Protein AF-A0A2G6NUZ2-F1 (afdb_monomer)

Mean predicted aligned error: 10.36 Å

Sequence (279 aa):
MPAIKMALVILAVAGLPPVLSAQSWESDAYDYNRAHRERRQERSDTVADGPEIKEPLFAMVLSLAEDDSLGRWTGQDFRDFAVATGRQTNLPLDALVSLERRRPRPTERKAWPGMKMDAVWEIILTQDMEPSMPYSILGYHPGTMRVTGHLRLAEANLGRVSFEVDEERHEVRDIRVFRVEEGNVALDVDGWLDALLGKKLDDAAVLAFVAGRGPRERVALAISVGRKGRPIYGEFNLREDKVQPHGRPVARGLSRSCRGLLLPGLEDATSHAWGKWMH

Foldseek 3Di:
DPPDDDDDDDDDDDDDDDDDDPPPPCVVQVVLVVVVVVVCVVCVVPDQLDLQFQAQVVSVVVVCVVVVPFFKDALVNSVVSCVVSVHDHPDPRVQWGMKGKDADDPVRQVVQPPFGFGIKIKTAGNAWDWDQDQADEPNHRFGTKTWGRIWMWTKGFPAKDWDDFPNDIWIWGRKIKTFTPDTWIWTDGDVVVCVVVPVPDAIWIFGIWIWTATPPGIWIKTWTAGLVRHIFMWIQSSNVRHIYRCDDRVNVGVSVVCCVSRPVPCVVVSCVRVVVVVD

pLDDT: mean 77.02, std 21.52, range [21.72, 98.06]

Radius of gyration: 19.63 Å; Cα contacts (8 Å, |Δi|>4): 476; chains: 1; bounding box: 60×52×49 Å

Secondary structure (DSSP, 8-state):
--SSS-----------------TTTHHHHHHHHHHHHHHHHHHTTTSS--TT--SHHHHHHHHHHHTT--EEE-HHHHHHHHHHTT----S-GGGEEEEEEEPPPHHHHTTSTTS---EEEEEEESS-B-PBPSSEETTB--EEEEE-SEEEEEEEEEEEEEEEETTEEEEEEEEEEEEEEES-EEEEE-HHHHHHHTS----EEEEEEEEEE-SSSEEEEEEEEETTS-EEEEEEETTTTEEESS--HHHHHHHHHHHHHH-TTHHHHHHHHHHHH--

Solvent-accessible surface area (backbone atoms only — not comparable to full-atom values): 15869 Å² total; per-residue (Å²): 137,88,90,84,7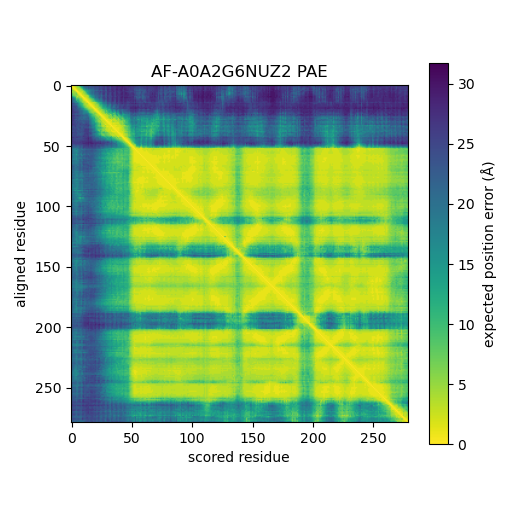8,84,86,84,84,91,90,82,92,83,90,80,81,94,78,78,88,67,78,84,62,55,58,62,54,51,52,52,51,51,61,47,53,57,53,47,65,71,40,58,83,78,67,82,80,63,89,55,45,50,45,39,63,62,42,50,55,50,42,34,63,73,70,65,56,68,51,76,43,36,29,62,56,53,48,52,51,18,58,75,68,74,41,70,67,90,66,71,41,91,40,36,61,33,42,33,35,44,73,57,52,80,73,60,47,68,76,39,82,95,49,69,60,63,28,33,37,43,38,36,36,78,49,69,41,70,47,64,39,89,36,38,46,94,86,40,68,57,33,34,30,39,35,44,23,52,34,30,30,42,27,28,71,66,42,63,53,73,50,72,44,95,92,40,82,47,56,36,33,71,26,38,36,38,33,58,76,40,61,52,40,31,42,45,54,41,66,70,55,27,66,74,66,59,78,66,62,61,42,28,45,50,46,28,40,37,39,29,38,39,91,88,46,74,43,34,31,42,38,25,32,27,87,84,69,46,82,44,52,34,21,42,42,42,51,79,52,29,43,34,73,72,44,53,65,66,49,48,42,50,49,61,66,50,42,75,74,61,53,77,76,37,74,60,49,53,52,51,54,56,58,66,71,79,110

Structure (mmCIF, N/CA/C/O backbone):
data_AF-A0A2G6NUZ2-F1
#
_entry.id   AF-A0A2G6NUZ2-F1
#
loop_
_atom_site.group_PDB
_atom_site.id
_atom_site.type_symbol
_atom_site.label_atom_id
_atom_site.label_alt_id
_atom_site.label_comp_id
_atom_site.label_asym_id
_atom_site.label_entity_id
_atom_site.label_seq_id
_atom_site.pdbx_PDB_ins_code
_atom_site.Cartn_x
_atom_site.Cartn_y
_atom_site.Cartn_z
_atom_site.occupancy
_atom_site.B_iso_or_equiv
_atom_site.auth_seq_id
_atom_site.auth_comp_id
_atom_site.auth_asym_id
_atom_site.auth_atom_id
_atom_site.pdbx_PDB_model_num
ATOM 1 N N . MET A 1 1 ? 2.874 16.908 29.193 1.00 45.09 1 MET A N 1
ATOM 2 C CA . MET A 1 1 ? 1.628 16.115 29.062 1.00 45.09 1 MET A CA 1
ATOM 3 C C . MET A 1 1 ? 0.552 16.836 29.860 1.00 45.09 1 MET A C 1
ATOM 5 O O . MET A 1 1 ? 0.861 17.132 31.007 1.00 45.09 1 MET A O 1
ATOM 9 N N . PRO A 1 2 ? -0.622 17.181 29.298 1.00 39.56 2 PRO A N 1
ATOM 10 C CA . PRO A 1 2 ? -1.315 16.500 28.202 1.00 39.56 2 PRO A CA 1
ATOM 11 C C . PRO A 1 2 ? -1.628 17.402 26.985 1.00 39.56 2 PRO A C 1
ATOM 13 O O . PRO A 1 2 ? -2.186 18.480 27.122 1.00 39.56 2 PRO A O 1
ATOM 16 N N . ALA A 1 3 ? -1.309 16.904 25.788 1.00 27.58 3 ALA A N 1
ATOM 17 C CA . ALA A 1 3 ? -1.849 17.362 24.498 1.00 27.58 3 ALA A CA 1
ATOM 18 C C . ALA A 1 3 ? -2.192 16.149 23.596 1.00 27.58 3 ALA A C 1
ATOM 20 O O . ALA A 1 3 ? -2.171 16.233 22.378 1.00 27.58 3 ALA A O 1
ATOM 21 N N . ILE A 1 4 ? -2.442 14.983 24.212 1.00 34.12 4 ILE A N 1
ATOM 22 C CA . ILE A 1 4 ? -2.576 13.669 23.542 1.00 34.12 4 ILE A CA 1
ATOM 23 C C . ILE A 1 4 ? -3.898 12.962 23.924 1.00 34.12 4 ILE A C 1
ATOM 25 O O . ILE A 1 4 ? -4.119 11.800 23.610 1.00 34.12 4 ILE A O 1
ATOM 29 N N . LYS A 1 5 ? -4.847 13.650 24.570 1.00 22.44 5 LYS A N 1
ATOM 30 C CA . LYS A 1 5 ? -6.191 13.100 24.802 1.00 22.44 5 LYS A CA 1
ATOM 31 C C . LYS A 1 5 ? -7.251 14.186 24.644 1.00 22.44 5 LYS A C 1
ATOM 33 O O . LYS A 1 5 ? -7.149 15.213 25.301 1.00 22.44 5 LYS A O 1
ATOM 38 N N . MET A 1 6 ? -8.270 13.852 23.849 1.00 24.14 6 MET A N 1
ATOM 39 C CA . MET A 1 6 ? -9.597 14.474 23.713 1.00 24.14 6 MET A CA 1
ATOM 40 C C . MET A 1 6 ? -9.788 15.599 22.683 1.00 24.14 6 MET A C 1
ATOM 42 O O . MET A 1 6 ? -9.523 16.765 22.946 1.00 24.14 6 MET A O 1
ATOM 46 N N . ALA A 1 7 ? -10.445 15.216 21.586 1.00 23.92 7 ALA A N 1
ATOM 47 C CA . ALA A 1 7 ? -11.672 15.837 21.070 1.00 23.92 7 ALA A CA 1
ATOM 48 C C . ALA A 1 7 ? -12.555 14.671 20.533 1.00 23.92 7 ALA A C 1
ATOM 50 O O . ALA A 1 7 ? -12.269 14.171 19.454 1.00 23.92 7 ALA A O 1
ATOM 51 N N . LEU A 1 8 ? -13.296 13.893 21.350 1.00 24.42 8 LEU A N 1
ATOM 52 C CA . LEU A 1 8 ? -14.652 14.081 21.945 1.00 24.42 8 LEU A CA 1
ATOM 53 C C . LEU A 1 8 ? -15.771 14.379 20.901 1.00 24.42 8 LEU A C 1
ATOM 55 O O . LEU A 1 8 ? -15.544 15.275 20.107 1.00 24.42 8 LEU A O 1
ATOM 59 N N . VAL A 1 9 ? -17.016 13.842 20.855 1.00 22.70 9 VAL A N 1
ATOM 60 C CA . VAL A 1 9 ? -17.849 12.841 21.604 1.00 22.70 9 VAL A CA 1
ATOM 61 C C . VAL A 1 9 ? -19.352 13.166 21.343 1.00 22.70 9 VAL A C 1
ATOM 63 O O . VAL A 1 9 ? -19.662 14.348 21.238 1.00 22.70 9 VAL A O 1
ATOM 66 N N . ILE A 1 10 ? -20.259 12.155 21.359 1.00 21.72 10 ILE A N 1
ATOM 67 C CA . ILE A 1 10 ? -21.762 12.195 21.515 1.00 21.72 10 ILE A CA 1
ATOM 68 C C . ILE A 1 10 ? -22.603 12.534 20.237 1.00 21.72 10 ILE A C 1
ATOM 70 O O . ILE A 1 10 ? -22.255 13.472 19.539 1.00 21.72 10 ILE A O 1
ATOM 74 N N . LEU A 1 11 ? -23.695 11.846 19.806 1.00 21.84 11 LEU A N 1
ATOM 75 C CA . LEU A 1 11 ? -24.924 11.303 20.462 1.00 21.84 11 LEU A CA 1
ATOM 76 C C . LEU A 1 11 ? -25.610 10.170 19.622 1.00 21.84 11 LEU A C 1
ATOM 78 O O . LEU A 1 11 ? -25.227 9.896 18.491 1.00 21.84 11 LEU A O 1
ATOM 82 N N . ALA A 1 12 ? -26.646 9.535 20.188 1.00 23.62 12 ALA A N 1
ATOM 83 C CA . ALA A 1 12 ? -27.214 8.223 19.854 1.00 23.62 12 ALA A CA 1
ATOM 84 C C . ALA A 1 12 ? -28.634 8.219 19.214 1.00 23.62 12 ALA A C 1
ATOM 86 O O . ALA A 1 12 ? -29.358 9.203 19.302 1.00 23.62 12 ALA A O 1
ATOM 87 N N . VAL A 1 13 ? -29.028 7.037 18.700 1.00 30.56 13 VAL A N 1
ATOM 88 C CA . VAL A 1 13 ? -30.388 6.496 18.410 1.00 30.56 13 VAL A CA 1
ATOM 89 C C . VAL A 1 13 ? -31.267 7.199 17.355 1.00 30.56 13 VAL A C 1
ATOM 91 O O . VAL A 1 13 ? -31.931 8.186 17.644 1.00 30.56 13 VAL A O 1
ATOM 94 N N . ALA A 1 14 ? -31.445 6.542 16.200 1.00 22.08 14 ALA A N 1
ATOM 95 C CA . ALA A 1 14 ? -32.740 6.401 15.511 1.00 22.08 14 ALA A CA 1
ATOM 96 C C . ALA A 1 14 ? -32.692 5.191 14.556 1.00 22.08 14 ALA A C 1
ATOM 98 O O . ALA A 1 14 ? -31.739 5.024 13.801 1.00 22.08 14 ALA A O 1
ATOM 99 N N . GLY A 1 15 ? -33.686 4.307 14.666 1.00 30.09 15 GLY A N 1
ATOM 100 C CA . GLY A 1 15 ? -33.668 2.950 14.121 1.00 30.09 15 GLY A CA 1
ATOM 101 C C . GLY A 1 15 ? -33.796 2.814 12.604 1.00 30.09 15 GLY A C 1
ATOM 102 O O . GLY A 1 15 ? -34.451 3.609 11.936 1.00 30.09 15 GLY A O 1
ATOM 103 N N . LEU A 1 16 ? -33.234 1.711 12.104 1.00 27.67 16 LEU A N 1
ATOM 104 C CA . LEU A 1 16 ? -33.530 1.112 10.805 1.00 27.67 16 LEU A CA 1
ATOM 105 C C . LEU A 1 16 ? -33.576 -0.429 10.950 1.00 27.67 16 LEU A C 1
ATOM 107 O O . LEU A 1 16 ? -32.979 -0.971 11.883 1.00 27.67 16 LEU A O 1
ATOM 111 N N . PRO A 1 17 ? -34.373 -1.118 10.112 1.00 25.52 17 PRO A N 1
ATOM 112 C CA . PRO A 1 17 ? -35.001 -2.409 10.415 1.00 25.52 17 PRO A CA 1
ATOM 113 C C . PRO A 1 17 ? -34.061 -3.616 10.232 1.00 25.52 17 PRO A C 1
ATOM 115 O O . PRO A 1 17 ? -33.019 -3.491 9.587 1.00 25.52 17 PRO A O 1
ATOM 118 N N . PRO A 1 18 ? -34.428 -4.809 10.745 1.00 30.14 18 PRO A N 1
ATOM 119 C CA . PRO A 1 18 ? -33.631 -6.014 10.553 1.00 30.14 18 PRO A CA 1
ATOM 120 C C . PRO A 1 18 ? -33.744 -6.488 9.098 1.00 30.14 18 PRO A C 1
ATOM 122 O O . PRO A 1 18 ? -34.835 -6.812 8.626 1.00 30.14 18 PRO A O 1
ATOM 125 N N . VAL A 1 19 ? -32.617 -6.559 8.388 1.00 32.91 19 VAL A N 1
ATOM 126 C CA . VAL A 1 19 ? -32.531 -7.184 7.063 1.00 32.91 19 VAL A CA 1
ATOM 127 C C . VAL A 1 19 ? -31.718 -8.472 7.170 1.00 32.91 19 VAL A C 1
ATOM 129 O O . VAL A 1 19 ? -30.512 -8.439 7.367 1.00 32.91 19 VAL A O 1
ATOM 132 N N . LEU A 1 20 ? -32.462 -9.574 7.043 1.00 31.06 20 LEU A N 1
ATOM 133 C CA . LEU A 1 20 ? -32.155 -10.882 6.448 1.00 31.06 20 LEU A CA 1
ATOM 134 C C . LEU A 1 20 ? -30.867 -11.624 6.866 1.00 31.06 20 LEU A C 1
ATOM 136 O O . LEU A 1 20 ? -29.740 -11.175 6.711 1.00 31.06 20 LEU A O 1
ATOM 140 N N . SER A 1 21 ? -31.093 -12.855 7.328 1.00 40.25 21 SER A N 1
ATOM 141 C CA . SER A 1 21 ? -30.138 -13.845 7.826 1.00 40.25 21 SER A CA 1
ATOM 142 C C . SER A 1 21 ? -28.951 -14.128 6.890 1.00 40.25 21 SER A C 1
ATOM 144 O O . SER A 1 21 ? -29.118 -14.755 5.843 1.00 40.25 21 SER A O 1
ATOM 146 N N . ALA A 1 22 ? -27.743 -13.786 7.350 1.00 37.06 22 ALA A N 1
ATOM 147 C CA . ALA A 1 22 ? -26.437 -14.158 6.787 1.00 37.06 22 ALA A CA 1
ATOM 148 C C . ALA A 1 22 ? -25.879 -15.499 7.335 1.00 37.06 22 ALA A C 1
ATOM 150 O O . ALA A 1 22 ? -24.692 -15.797 7.224 1.00 37.06 22 ALA A O 1
ATOM 151 N N . GLN A 1 23 ? -26.729 -16.337 7.934 1.00 38.75 23 GLN A N 1
ATOM 152 C CA . GLN A 1 23 ? -26.283 -17.377 8.870 1.00 38.75 23 GLN A CA 1
ATOM 153 C C . GLN A 1 23 ? -25.574 -18.601 8.264 1.00 38.75 23 GLN A C 1
ATOM 155 O O . GLN A 1 23 ? -25.003 -19.372 9.027 1.00 38.75 23 GLN A O 1
ATOM 160 N N . SER A 1 24 ? -25.560 -18.812 6.941 1.00 40.12 24 SER A N 1
ATOM 161 C CA . SER A 1 24 ? -24.954 -20.035 6.373 1.00 40.12 24 SER A CA 1
ATOM 162 C C . SER A 1 24 ? -23.580 -19.850 5.719 1.00 40.12 24 SER A C 1
ATOM 164 O O . SER A 1 24 ? -23.017 -20.832 5.260 1.00 40.12 24 SER A O 1
ATOM 166 N N . TRP A 1 25 ? -23.044 -18.623 5.639 1.00 38.12 25 TRP A N 1
ATOM 167 C CA . TRP A 1 25 ? -21.745 -18.334 4.991 1.00 38.12 25 TRP A CA 1
ATOM 168 C C . TRP A 1 25 ? -20.692 -17.893 6.024 1.00 38.12 25 TRP A C 1
ATOM 170 O O . TRP A 1 25 ? -19.492 -17.998 5.783 1.00 38.12 25 TRP A O 1
ATOM 180 N N . GLU A 1 26 ? -21.140 -17.434 7.196 1.00 47.22 26 GLU A N 1
ATOM 181 C CA . GLU A 1 26 ? -20.279 -16.988 8.297 1.00 47.22 26 GLU A CA 1
ATOM 182 C C . GLU A 1 26 ? -19.590 -18.158 9.016 1.00 47.22 26 GLU A C 1
ATOM 184 O O . GLU A 1 26 ? -18.446 -18.011 9.435 1.00 47.22 26 GLU A O 1
ATOM 189 N N . SER A 1 27 ? -20.231 -19.331 9.094 1.00 49.44 27 SER A N 1
ATOM 190 C CA . SER A 1 27 ? -19.664 -20.525 9.745 1.00 49.44 27 SER A CA 1
ATOM 191 C C . SER A 1 27 ? -18.424 -21.050 9.013 1.00 49.44 27 SER A C 1
ATOM 193 O O . SER A 1 27 ? -17.384 -21.263 9.631 1.00 49.44 27 SER A O 1
ATOM 195 N N . ASP A 1 28 ? -18.502 -21.189 7.686 1.00 45.28 28 ASP A N 1
ATOM 196 C CA . ASP A 1 28 ? -17.414 -21.763 6.883 1.00 45.28 28 ASP A CA 1
ATOM 197 C C . ASP A 1 28 ? -16.209 -20.814 6.787 1.00 45.28 28 ASP A C 1
ATOM 199 O O . ASP A 1 28 ? -15.056 -21.248 6.835 1.00 45.28 28 ASP A O 1
ATOM 203 N N . ALA A 1 29 ? -16.457 -19.502 6.707 1.00 45.84 29 ALA A N 1
ATOM 204 C CA . ALA A 1 29 ? -15.399 -18.494 6.723 1.00 45.84 29 ALA A CA 1
ATOM 205 C C . ALA A 1 29 ? -14.728 -18.380 8.106 1.00 45.84 29 ALA A C 1
ATOM 207 O O . ALA A 1 29 ? -13.514 -18.176 8.193 1.00 45.84 29 ALA A O 1
ATOM 208 N N . TYR A 1 30 ? -15.495 -18.541 9.190 1.00 50.81 30 TYR A N 1
ATOM 209 C CA . TYR A 1 30 ? -14.976 -18.511 10.557 1.00 50.81 30 TYR A CA 1
ATOM 210 C C . TYR A 1 30 ? -14.086 -19.726 10.864 1.00 50.81 30 TYR A C 1
ATOM 212 O O . TYR A 1 30 ? -12.971 -19.558 11.370 1.00 50.81 30 TYR A O 1
ATOM 220 N N . ASP A 1 31 ? -14.516 -20.933 10.488 1.00 50.47 31 ASP A N 1
ATOM 221 C CA . ASP A 1 31 ? -13.735 -22.160 10.694 1.00 50.47 31 ASP A CA 1
ATOM 222 C C . ASP A 1 31 ? -12.491 -22.223 9.790 1.00 50.47 31 ASP A C 1
ATOM 224 O O . ASP A 1 31 ? -11.419 -22.644 10.241 1.00 50.47 31 ASP A O 1
ATOM 228 N N . TYR A 1 32 ? -12.575 -21.703 8.557 1.00 50.28 32 TYR A N 1
ATOM 229 C CA . TYR A 1 32 ? -11.409 -21.526 7.684 1.00 50.28 32 TYR A CA 1
ATOM 230 C C . TYR A 1 32 ? -10.352 -20.623 8.332 1.00 50.28 32 TYR A C 1
ATOM 232 O O . TYR A 1 32 ? -9.169 -20.973 8.378 1.00 50.28 32 TYR A O 1
ATOM 240 N N . ASN A 1 33 ? -10.778 -19.492 8.903 1.00 51.12 33 ASN A N 1
ATOM 241 C CA . ASN A 1 33 ? -9.887 -18.554 9.581 1.00 51.12 33 ASN A CA 1
ATOM 242 C C . ASN A 1 33 ? -9.248 -19.160 10.844 1.00 51.12 33 ASN A C 1
ATOM 244 O O . ASN A 1 33 ? -8.077 -18.889 11.114 1.00 51.12 33 ASN A O 1
ATOM 248 N N . ARG A 1 34 ? -9.962 -20.011 11.598 1.00 56.62 34 ARG A N 1
ATOM 249 C CA . ARG A 1 34 ? -9.409 -20.703 12.778 1.00 56.62 34 ARG A CA 1
ATOM 250 C C . ARG A 1 34 ? -8.325 -21.718 12.397 1.00 56.62 34 ARG A C 1
ATOM 252 O O . ARG A 1 34 ? -7.224 -21.641 12.935 1.00 56.62 34 ARG A O 1
ATOM 259 N N . ALA A 1 35 ? -8.588 -22.601 11.434 1.00 53.94 35 ALA A N 1
ATOM 260 C CA . ALA A 1 35 ? -7.603 -23.590 10.981 1.00 53.94 35 ALA A CA 1
ATOM 261 C C . ALA A 1 35 ? -6.361 -22.938 10.334 1.00 53.94 35 ALA A C 1
ATOM 263 O O . ALA A 1 35 ? -5.260 -23.491 10.368 1.00 53.94 35 ALA A O 1
ATOM 264 N N . HIS A 1 36 ? -6.514 -21.742 9.755 1.00 54.69 36 HIS A N 1
ATOM 265 C CA . HIS A 1 36 ? -5.389 -20.953 9.250 1.00 54.69 36 HIS A CA 1
ATOM 266 C C . HIS A 1 36 ? -4.553 -20.310 10.367 1.00 54.69 36 HIS A C 1
ATOM 268 O O . HIS A 1 36 ? -3.332 -20.232 10.224 1.00 54.69 36 HIS A O 1
ATOM 274 N N . ARG A 1 37 ? -5.171 -19.885 11.482 1.00 56.28 37 ARG A N 1
ATOM 275 C CA . ARG A 1 37 ? -4.446 -19.381 12.668 1.00 56.28 37 ARG A CA 1
ATOM 276 C C . ARG A 1 37 ? -3.511 -20.451 13.241 1.00 56.28 37 ARG A C 1
ATOM 278 O O . ARG A 1 37 ? -2.377 -20.135 13.583 1.00 56.28 37 ARG A O 1
ATOM 285 N N . GLU A 1 38 ? -3.940 -21.711 13.259 1.00 55.06 38 GLU A N 1
ATOM 286 C CA . GLU A 1 38 ? -3.129 -22.837 13.747 1.00 55.06 38 GLU A CA 1
ATOM 287 C C . GLU A 1 38 ? -1.926 -23.130 12.831 1.00 55.06 38 GLU A C 1
ATOM 289 O O . GLU A 1 38 ? -0.797 -23.221 13.309 1.00 55.06 38 GLU A O 1
ATOM 294 N N . ARG A 1 39 ? -2.113 -23.140 11.501 1.00 56.06 39 ARG A N 1
ATOM 295 C CA . ARG A 1 39 ? -0.993 -23.292 10.544 1.00 56.06 39 ARG A CA 1
ATOM 296 C C . ARG A 1 39 ? -0.026 -22.107 10.554 1.00 56.06 39 ARG A C 1
ATOM 298 O O . ARG A 1 39 ? 1.157 -22.276 10.268 1.00 56.06 39 ARG A O 1
ATOM 305 N N . ARG A 1 40 ? -0.512 -20.902 10.868 1.00 53.78 40 ARG A N 1
ATOM 306 C CA . ARG A 1 40 ? 0.320 -19.698 11.019 1.00 53.78 40 ARG A CA 1
ATOM 307 C C . ARG A 1 40 ? 1.246 -19.810 12.231 1.00 53.78 40 ARG A C 1
ATOM 309 O O . ARG A 1 40 ? 2.407 -19.429 12.122 1.00 53.78 40 ARG A O 1
ATOM 316 N N . GLN A 1 41 ? 0.768 -20.396 13.331 1.00 51.06 41 GLN A N 1
ATOM 317 C CA . GLN A 1 41 ? 1.586 -20.675 14.514 1.00 51.06 41 GLN A CA 1
ATOM 318 C C . GLN A 1 41 ? 2.765 -21.608 14.177 1.00 51.06 41 GLN A C 1
ATOM 320 O O . GLN A 1 41 ? 3.877 -21.368 14.629 1.00 51.06 41 GLN A O 1
ATOM 325 N N . GLU A 1 42 ? 2.550 -22.618 13.326 1.00 47.84 42 GLU A N 1
ATOM 326 C CA . GLU A 1 42 ? 3.595 -23.567 12.896 1.00 47.84 42 GLU A CA 1
ATOM 327 C C . GLU A 1 42 ? 4.569 -22.981 11.857 1.00 47.84 42 GLU A C 1
ATOM 329 O O . GLU A 1 42 ? 5.733 -23.371 11.788 1.00 47.84 42 GLU A O 1
ATOM 334 N N . ARG A 1 43 ? 4.121 -22.019 11.040 1.00 47.31 43 ARG A N 1
ATOM 335 C CA . ARG A 1 43 ? 4.942 -21.357 10.005 1.00 47.31 43 ARG A CA 1
ATOM 336 C C . ARG A 1 43 ? 5.712 -20.132 10.517 1.00 47.31 43 ARG A C 1
ATOM 338 O O . ARG A 1 43 ? 6.626 -19.652 9.836 1.00 47.31 43 ARG A O 1
ATOM 345 N N . SER A 1 44 ? 5.366 -19.661 11.718 1.00 44.75 44 SER A N 1
ATOM 346 C CA . SER A 1 44 ? 6.011 -18.556 12.441 1.00 44.75 44 SER A CA 1
ATOM 347 C C . SER A 1 44 ? 7.520 -18.759 12.632 1.00 44.75 44 SER A C 1
ATOM 349 O O . SER A 1 44 ? 8.244 -17.780 12.798 1.00 44.75 44 SER A O 1
ATOM 351 N N . ASP A 1 45 ? 8.014 -19.996 12.547 1.00 43.34 45 ASP A N 1
ATOM 352 C CA . ASP A 1 45 ? 9.438 -20.300 12.709 1.00 43.34 45 ASP A CA 1
ATOM 353 C C . ASP A 1 45 ? 10.279 -20.031 11.451 1.00 43.34 45 ASP A C 1
ATOM 355 O O . ASP A 1 45 ? 11.506 -20.102 11.512 1.00 43.34 45 ASP A O 1
ATOM 359 N N . THR A 1 46 ? 9.670 -19.707 10.299 1.00 43.62 46 THR A N 1
ATOM 360 C CA . THR A 1 46 ? 10.453 -19.484 9.067 1.00 43.62 46 THR A CA 1
ATOM 361 C C . THR A 1 46 ? 10.100 -18.265 8.223 1.00 43.62 46 THR A C 1
ATOM 363 O O . THR A 1 46 ? 11.023 -17.715 7.625 1.00 43.62 46 THR A O 1
ATOM 366 N N . VAL A 1 47 ? 8.857 -17.774 8.136 1.00 48.84 47 VAL A N 1
ATOM 367 C CA . VAL A 1 47 ? 8.560 -16.598 7.287 1.00 48.84 47 VAL A CA 1
ATOM 368 C C . VAL A 1 47 ? 7.295 -15.858 7.762 1.00 48.84 47 VAL A C 1
ATOM 370 O O . VAL A 1 47 ? 6.247 -16.474 7.882 1.00 48.84 47 VAL A O 1
ATOM 373 N N . ALA A 1 48 ? 7.398 -14.524 7.893 1.00 44.50 48 ALA A N 1
ATOM 374 C CA . ALA A 1 48 ? 6.317 -13.511 7.854 1.00 44.50 48 ALA A CA 1
ATOM 375 C C . ALA A 1 48 ? 5.809 -12.813 9.140 1.00 44.50 48 ALA A C 1
ATOM 377 O O . ALA A 1 48 ? 4.900 -12.002 9.009 1.00 44.50 48 ALA A O 1
ATOM 378 N N . ASP A 1 49 ? 6.454 -12.947 10.306 1.00 45.34 49 ASP A N 1
ATOM 379 C CA . ASP A 1 49 ? 6.198 -12.070 11.479 1.00 45.34 49 ASP A CA 1
ATOM 380 C C . ASP A 1 49 ? 7.470 -11.331 11.960 1.00 45.34 49 ASP A C 1
ATOM 382 O O . ASP A 1 49 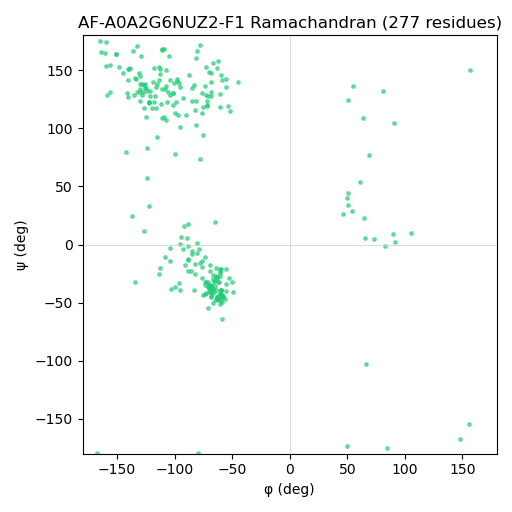? 7.674 -11.049 13.141 1.00 45.34 49 ASP A O 1
ATOM 386 N N . GLY A 1 50 ? 8.365 -10.987 11.028 1.00 49.00 50 GLY A N 1
ATOM 387 C CA . GLY A 1 50 ? 9.604 -10.283 11.361 1.00 49.00 50 GLY A CA 1
ATOM 388 C C . GLY A 1 50 ? 9.373 -8.888 11.984 1.00 49.00 50 GLY A C 1
ATOM 389 O O . GLY A 1 50 ? 8.348 -8.247 11.725 1.00 49.00 50 GLY A O 1
ATOM 390 N N . PRO A 1 51 ? 10.354 -8.347 12.735 1.00 60.97 51 PRO A N 1
ATOM 391 C CA . PRO A 1 51 ? 10.384 -6.969 13.261 1.00 60.97 51 PRO A CA 1
ATOM 392 C C . PRO A 1 51 ? 10.466 -5.879 12.165 1.00 60.97 51 PRO A C 1
ATOM 394 O O . PRO A 1 51 ? 10.886 -4.753 12.416 1.00 60.97 51 PRO A O 1
ATOM 397 N N . GLU A 1 52 ? 10.117 -6.212 10.922 1.00 80.12 52 GLU A N 1
ATOM 398 C CA . GLU A 1 52 ? 10.312 -5.370 9.741 1.00 80.12 52 GLU A CA 1
ATOM 399 C C . GLU A 1 52 ? 9.126 -4.455 9.436 1.00 80.12 52 GLU A C 1
ATOM 401 O O . GLU A 1 52 ? 9.290 -3.501 8.681 1.00 80.12 52 GLU A O 1
ATOM 406 N N . ILE A 1 53 ? 7.945 -4.740 9.991 1.00 87.38 53 ILE A N 1
ATOM 407 C CA . ILE A 1 53 ? 6.735 -3.937 9.795 1.00 87.38 53 ILE A CA 1
ATOM 408 C C . ILE A 1 53 ? 6.197 -3.538 11.161 1.00 87.38 53 ILE A C 1
ATOM 410 O O . ILE A 1 53 ? 5.695 -4.376 11.908 1.00 87.38 53 ILE A O 1
ATOM 414 N N . LYS A 1 54 ? 6.313 -2.258 11.494 1.00 90.56 54 LYS A N 1
ATOM 415 C CA . LYS A 1 54 ? 5.889 -1.713 12.780 1.00 90.56 54 LYS A CA 1
ATOM 416 C C . LYS A 1 54 ? 4.367 -1.620 12.894 1.00 90.56 54 LYS A C 1
ATOM 418 O O . LYS A 1 54 ? 3.835 -2.013 13.927 1.00 90.56 54 LYS A O 1
ATOM 423 N N . GLU A 1 55 ? 3.683 -1.175 11.839 1.00 88.50 55 GLU A N 1
ATOM 424 C CA . GLU A 1 55 ? 2.219 -1.060 11.809 1.00 88.50 55 GLU A CA 1
ATOM 425 C C . GLU A 1 55 ? 1.549 -2.442 11.624 1.00 88.50 55 GLU A C 1
ATOM 427 O O . GLU A 1 55 ? 1.694 -3.059 10.558 1.00 88.50 55 GLU A O 1
ATOM 432 N N . PRO A 1 56 ? 0.816 -2.961 12.631 1.00 89.50 56 PRO A N 1
ATOM 433 C CA . PRO A 1 56 ? 0.231 -4.302 12.586 1.00 89.50 56 PRO A CA 1
ATOM 434 C C . PRO A 1 56 ? -0.800 -4.499 11.469 1.00 89.50 56 PRO A C 1
ATOM 436 O O . PRO A 1 56 ? -0.868 -5.598 10.922 1.00 89.50 56 PRO A O 1
ATOM 439 N N . LEU A 1 57 ? -1.564 -3.475 11.069 1.00 88.56 57 LEU A N 1
ATOM 440 C CA . LEU A 1 57 ? -2.512 -3.625 9.958 1.00 88.56 57 LEU A CA 1
ATOM 441 C C . LEU A 1 57 ? -1.787 -3.931 8.644 1.00 88.56 57 LEU A C 1
ATOM 443 O O . LEU A 1 57 ? -2.181 -4.838 7.913 1.00 88.56 57 LEU A O 1
ATOM 447 N N . PHE A 1 58 ? -0.700 -3.212 8.354 1.00 89.00 58 PHE A N 1
ATOM 448 C CA . PHE A 1 58 ? 0.109 -3.459 7.159 1.00 89.00 58 PHE A CA 1
ATOM 449 C C . PHE A 1 58 ? 0.766 -4.829 7.193 1.00 89.00 58 PHE A C 1
ATOM 451 O O . PHE A 1 58 ? 0.806 -5.511 6.169 1.00 89.00 58 PHE A O 1
ATOM 458 N N . ALA A 1 59 ? 1.241 -5.247 8.367 1.00 90.50 59 ALA A N 1
ATOM 459 C CA . ALA A 1 59 ? 1.770 -6.589 8.548 1.00 90.50 59 ALA A CA 1
ATOM 460 C C . ALA A 1 59 ? 0.700 -7.633 8.203 1.00 90.50 59 ALA A C 1
ATOM 462 O O . ALA A 1 59 ? 0.949 -8.500 7.370 1.00 90.50 59 ALA A O 1
ATOM 463 N N . MET A 1 60 ? -0.511 -7.491 8.750 1.00 92.19 60 MET A N 1
ATOM 464 C CA . MET A 1 60 ? -1.619 -8.406 8.489 1.00 92.19 60 MET A CA 1
ATOM 465 C C . MET A 1 60 ? -2.004 -8.449 7.007 1.00 92.19 60 MET A C 1
ATOM 467 O O . MET A 1 60 ? -2.056 -9.536 6.441 1.00 92.19 60 MET A O 1
ATOM 471 N N . VAL A 1 61 ? -2.227 -7.302 6.354 1.00 92.81 61 VAL A N 1
ATOM 472 C CA . VAL A 1 61 ? -2.604 -7.247 4.926 1.00 92.81 61 VAL A CA 1
ATOM 473 C C . VAL A 1 61 ? -1.554 -7.924 4.043 1.00 92.81 61 VAL A C 1
ATOM 475 O O . VAL A 1 61 ? -1.902 -8.712 3.161 1.00 92.81 61 VAL A O 1
ATOM 478 N N . LEU A 1 62 ? -0.267 -7.667 4.294 1.00 91.25 62 LEU A N 1
ATOM 479 C CA . LEU A 1 62 ? 0.806 -8.302 3.532 1.00 91.25 62 LEU A CA 1
ATOM 480 C C . LEU A 1 62 ? 0.896 -9.805 3.810 1.00 91.25 62 LEU A C 1
ATOM 482 O O . LEU A 1 62 ? 1.049 -10.563 2.855 1.00 91.25 62 LEU A O 1
ATOM 486 N N . SER A 1 63 ? 0.732 -10.257 5.059 1.00 91.19 63 SER A N 1
ATOM 487 C CA . SER A 1 63 ? 0.655 -11.692 5.369 1.00 91.19 63 SER A CA 1
ATOM 488 C C . SER A 1 63 ? -0.507 -12.363 4.630 1.00 91.19 63 SER A C 1
ATOM 490 O O . SER A 1 63 ? -0.315 -13.408 4.021 1.00 91.19 63 SER A O 1
ATOM 492 N N . LEU A 1 64 ? -1.694 -11.744 4.611 1.00 92.94 64 LEU A N 1
ATOM 493 C CA . LEU A 1 64 ? -2.863 -12.276 3.900 1.00 92.94 64 LEU A CA 1
ATOM 494 C C . LEU A 1 64 ? -2.592 -12.444 2.397 1.00 92.94 64 LEU A C 1
ATOM 496 O O . LEU A 1 64 ? -2.957 -13.465 1.816 1.00 92.94 64 LEU A O 1
ATOM 500 N N . ALA A 1 65 ? -1.928 -11.469 1.771 1.00 92.94 65 ALA A N 1
ATOM 501 C CA . ALA A 1 65 ? -1.543 -11.548 0.362 1.00 92.94 65 ALA A CA 1
ATOM 502 C C . ALA A 1 65 ? -0.467 -12.622 0.103 1.00 92.94 65 ALA A C 1
ATOM 504 O O . ALA A 1 65 ? -0.525 -13.344 -0.896 1.00 92.94 65 ALA A O 1
ATOM 505 N N . GLU A 1 66 ? 0.523 -12.729 0.992 1.00 90.38 66 GLU A N 1
ATOM 506 C CA . GLU A 1 66 ? 1.629 -13.689 0.893 1.00 90.38 66 GLU A CA 1
ATOM 507 C C . GLU A 1 66 ? 1.162 -15.135 1.062 1.00 90.38 66 GLU A C 1
ATOM 509 O O . GLU A 1 66 ? 1.561 -15.997 0.278 1.00 90.38 66 GLU A O 1
ATOM 514 N N . ASP A 1 67 ? 0.276 -15.377 2.025 1.00 93.00 67 ASP A N 1
ATOM 515 C CA . ASP A 1 67 ? -0.330 -16.685 2.283 1.00 93.00 67 ASP A CA 1
ATOM 516 C C . ASP A 1 67 ? -1.499 -16.998 1.340 1.00 93.00 67 ASP A C 1
ATOM 518 O O . ASP A 1 67 ? -2.129 -18.046 1.462 1.00 93.00 67 ASP A O 1
ATOM 522 N N . ASP A 1 68 ? -1.804 -16.088 0.410 1.00 94.81 68 ASP A N 1
ATOM 523 C CA . ASP A 1 68 ? -2.943 -16.167 -0.503 1.00 94.81 68 ASP A CA 1
ATOM 524 C C . ASP A 1 68 ? -4.277 -16.442 0.219 1.00 94.81 68 ASP A C 1
ATOM 526 O O . ASP A 1 68 ? -5.180 -17.090 -0.310 1.00 94.81 68 ASP A O 1
ATOM 530 N N . SER A 1 69 ? -4.409 -15.907 1.433 1.00 94.81 69 SER A N 1
ATOM 531 C CA . SER A 1 69 ? -5.600 -16.040 2.266 1.00 94.81 69 SER A CA 1
ATOM 532 C C . SER A 1 69 ? -6.750 -15.263 1.643 1.00 94.81 69 SER A C 1
ATOM 534 O O . SER A 1 69 ? -6.580 -14.111 1.256 1.00 94.81 69 SER A O 1
ATOM 536 N N . LEU A 1 70 ? -7.921 -15.878 1.521 1.00 97.12 70 LEU A N 1
ATOM 537 C CA . LEU A 1 70 ? -9.143 -15.238 1.034 1.00 97.12 70 LEU A CA 1
ATOM 538 C C . LEU A 1 70 ? -10.146 -15.163 2.180 1.00 97.12 70 LEU A C 1
ATOM 540 O O . LEU A 1 70 ? -10.134 -16.024 3.057 1.00 97.12 70 LEU A O 1
ATOM 544 N N . GLY A 1 71 ? -11.012 -14.157 2.163 1.00 96.00 71 GLY A N 1
ATOM 545 C CA . GLY A 1 71 ? -12.010 -13.979 3.209 1.00 96.00 71 GLY A CA 1
ATOM 546 C C . GLY A 1 71 ? -12.344 -12.521 3.468 1.00 96.00 71 GLY A C 1
ATOM 547 O O . GLY A 1 71 ? -11.992 -11.637 2.688 1.00 96.00 71 GLY A O 1
ATOM 548 N N . ARG A 1 72 ? -13.040 -12.297 4.581 1.00 97.62 72 ARG A N 1
ATOM 549 C CA . ARG A 1 72 ? -13.460 -10.986 5.067 1.00 97.62 72 ARG A CA 1
ATOM 550 C C . ARG A 1 72 ? -12.987 -10.810 6.504 1.00 97.62 72 ARG A C 1
ATOM 552 O O . ARG A 1 72 ? -13.112 -11.729 7.309 1.00 97.62 72 ARG A O 1
ATOM 559 N N . TRP A 1 73 ? -12.470 -9.627 6.798 1.00 97.50 73 TRP A N 1
AT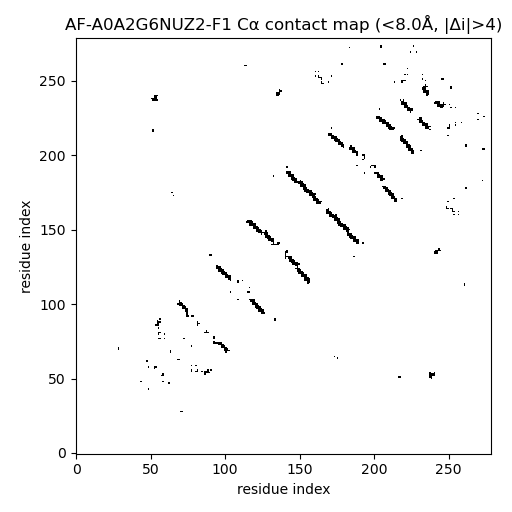OM 560 C CA . TRP A 1 73 ? -11.945 -9.222 8.096 1.00 97.50 73 TRP A CA 1
ATOM 561 C C . TRP A 1 73 ? -12.560 -7.884 8.496 1.00 97.50 73 TRP A C 1
ATOM 563 O O . TRP A 1 73 ? -12.820 -7.028 7.654 1.00 97.50 73 TRP A O 1
ATOM 573 N N . THR A 1 74 ? -12.801 -7.703 9.783 1.00 96.38 74 THR A N 1
ATOM 574 C CA . THR A 1 74 ? -13.396 -6.503 10.382 1.00 96.38 74 THR A CA 1
ATOM 575 C C . THR A 1 74 ? -12.351 -5.726 11.173 1.00 96.38 74 THR A C 1
ATOM 577 O O . THR A 1 74 ? -11.289 -6.262 11.491 1.00 96.38 74 THR A O 1
ATOM 580 N N . GLY A 1 75 ? -12.659 -4.492 11.586 1.00 92.94 75 GLY A N 1
ATOM 581 C CA . GLY A 1 75 ? -11.801 -3.747 12.517 1.00 92.94 75 GLY A CA 1
ATOM 582 C C . GLY A 1 75 ? -11.456 -4.522 13.800 1.00 92.94 75 GLY A C 1
ATOM 583 O O . GLY A 1 75 ? -10.365 -4.347 14.343 1.00 92.94 75 GLY A O 1
ATOM 584 N N . GLN A 1 76 ? -12.329 -5.432 14.255 1.00 95.69 76 GLN A N 1
ATOM 585 C CA . GLN A 1 76 ? -12.045 -6.282 15.413 1.00 95.69 76 GLN A CA 1
ATOM 586 C C . GLN A 1 76 ? -10.964 -7.330 15.125 1.00 95.69 76 GLN A C 1
ATOM 588 O O . GLN A 1 76 ? -10.076 -7.503 15.953 1.00 95.69 76 GLN A O 1
ATOM 593 N N . ASP A 1 77 ? -10.972 -7.961 13.949 1.00 95.06 77 ASP A N 1
ATOM 594 C CA . ASP A 1 77 ? -9.940 -8.935 13.569 1.00 95.06 77 ASP A CA 1
ATOM 595 C C . ASP A 1 77 ? -8.541 -8.301 13.558 1.00 95.06 77 ASP A C 1
ATOM 597 O O . ASP A 1 77 ? -7.572 -8.902 14.024 1.00 95.06 77 ASP A O 1
ATOM 601 N N . PHE A 1 78 ? -8.437 -7.054 13.084 1.00 92.12 78 PHE A N 1
ATOM 602 C CA . PHE A 1 78 ? -7.181 -6.298 13.103 1.00 92.12 78 PHE A CA 1
ATOM 603 C C . PHE A 1 78 ? -6.754 -5.902 14.522 1.00 92.12 78 PHE A C 1
ATOM 605 O O . PHE A 1 78 ? -5.561 -5.936 14.829 1.00 92.12 78 PHE A O 1
ATOM 612 N N . ARG A 1 79 ? -7.702 -5.560 15.408 1.00 93.69 79 ARG A N 1
ATOM 613 C CA . ARG A 1 79 ? -7.406 -5.310 16.830 1.00 93.69 79 ARG A CA 1
ATOM 614 C C . ARG A 1 79 ? -6.877 -6.562 17.512 1.00 93.69 79 ARG A C 1
ATOM 616 O O . ARG A 1 79 ? -5.855 -6.487 18.189 1.00 93.69 79 ARG A O 1
ATOM 623 N N . ASP A 1 80 ? -7.534 -7.696 17.301 1.00 94.12 80 ASP A N 1
ATOM 624 C CA . ASP A 1 80 ? -7.117 -8.978 17.864 1.00 94.12 80 ASP A CA 1
ATOM 625 C C . ASP A 1 80 ? -5.712 -9.351 17.373 1.00 94.12 80 ASP A C 1
ATOM 627 O O . ASP A 1 80 ? -4.871 -9.773 18.165 1.00 94.12 80 ASP A O 1
ATOM 631 N N . PHE A 1 81 ? -5.417 -9.116 16.089 1.00 92.06 81 PHE A N 1
ATOM 632 C CA . PHE A 1 81 ? -4.082 -9.307 15.523 1.00 92.06 81 PHE A CA 1
ATOM 633 C C . PHE A 1 81 ? -3.024 -8.385 16.158 1.00 92.06 81 PHE A C 1
ATOM 635 O O . PHE A 1 81 ? -1.931 -8.833 16.516 1.00 92.06 81 PHE A O 1
ATOM 642 N N . ALA A 1 82 ? -3.337 -7.099 16.340 1.00 91.81 82 ALA A N 1
ATOM 643 C CA . ALA A 1 82 ? -2.441 -6.144 16.993 1.00 91.81 82 ALA A CA 1
ATOM 644 C C . ALA A 1 82 ? -2.148 -6.548 18.452 1.00 91.81 82 ALA A C 1
ATOM 646 O O . ALA A 1 82 ? -0.989 -6.580 18.867 1.00 91.81 82 ALA A O 1
ATOM 647 N N . VAL A 1 83 ? -3.178 -6.957 19.202 1.00 93.50 83 VAL A N 1
ATOM 648 C CA . VAL A 1 83 ? -3.041 -7.464 20.578 1.00 93.50 83 VAL A CA 1
ATOM 649 C C . VAL A 1 83 ? -2.196 -8.737 20.616 1.00 93.50 83 VAL A C 1
ATOM 651 O O . VAL A 1 83 ? -1.262 -8.816 21.412 1.00 93.50 83 VAL A O 1
ATOM 654 N N . ALA A 1 84 ? -2.470 -9.704 19.736 1.00 91.00 84 ALA A N 1
ATOM 655 C CA . ALA A 1 84 ? -1.735 -10.968 19.673 1.00 91.00 84 ALA A CA 1
ATOM 656 C C . ALA A 1 84 ? -0.243 -10.774 19.359 1.00 91.00 84 ALA A C 1
ATOM 658 O O . ALA A 1 84 ? 0.598 -11.521 19.852 1.00 91.00 84 ALA A O 1
ATOM 659 N N . THR A 1 85 ? 0.096 -9.747 18.577 1.00 89.81 85 THR A N 1
ATOM 660 C CA . THR A 1 85 ? 1.488 -9.400 18.245 1.00 89.81 85 THR A CA 1
ATOM 661 C C . THR A 1 85 ? 2.137 -8.441 19.249 1.00 89.81 85 THR A C 1
ATOM 663 O O . THR A 1 85 ? 3.310 -8.099 19.092 1.00 89.81 85 THR A O 1
ATOM 666 N N . GLY A 1 86 ? 1.404 -7.994 20.277 1.00 92.94 86 GLY A N 1
ATOM 667 C CA . GLY A 1 86 ? 1.878 -7.018 21.259 1.00 92.94 86 GLY A CA 1
ATOM 668 C C . GLY A 1 86 ? 2.169 -5.635 20.663 1.00 92.94 86 GLY A C 1
ATOM 669 O O . GLY A 1 86 ? 2.974 -4.885 21.217 1.00 92.94 86 GLY A O 1
ATOM 670 N N . ARG A 1 87 ? 1.561 -5.299 19.518 1.00 89.69 87 ARG A N 1
ATOM 671 C CA . ARG A 1 87 ? 1.782 -4.044 18.784 1.00 89.69 87 ARG A CA 1
ATOM 672 C C . ARG A 1 87 ? 0.573 -3.124 18.925 1.00 89.69 87 ARG A C 1
ATOM 674 O O . ARG A 1 87 ? -0.562 -3.569 19.051 1.00 89.69 87 ARG A O 1
ATOM 681 N N . GLN A 1 88 ? 0.820 -1.820 18.884 1.00 89.88 88 GLN A N 1
ATOM 682 C CA . GLN A 1 88 ? -0.236 -0.813 18.788 1.00 89.88 88 GLN A CA 1
ATOM 683 C C . GLN A 1 88 ? -0.381 -0.377 17.332 1.00 89.88 88 GLN A C 1
ATOM 685 O O . GLN A 1 88 ? 0.617 -0.266 16.622 1.00 89.88 88 GLN A O 1
ATOM 690 N N . THR A 1 89 ? -1.618 -0.144 16.901 1.00 86.12 89 THR A N 1
ATOM 691 C CA . THR A 1 89 ? -1.921 0.436 15.590 1.00 86.12 89 THR A CA 1
ATOM 692 C C . THR A 1 89 ? -2.164 1.930 15.733 1.00 86.12 89 THR A C 1
ATOM 694 O O . THR A 1 89 ? -2.796 2.368 16.699 1.00 86.12 89 THR A O 1
ATOM 697 N N . ASN A 1 90 ? -1.678 2.702 14.766 1.00 83.81 90 ASN A N 1
ATOM 698 C CA . ASN A 1 90 ? -1.999 4.124 14.646 1.00 83.81 90 ASN A CA 1
ATOM 699 C C . ASN A 1 90 ? -3.206 4.366 13.728 1.00 83.81 90 ASN A C 1
ATOM 701 O O . ASN A 1 90 ? -3.632 5.508 13.552 1.00 83.81 90 ASN A O 1
ATOM 705 N N . LEU A 1 91 ? -3.749 3.309 13.118 1.00 81.75 91 LEU A N 1
ATOM 706 C CA . LEU A 1 91 ? -4.838 3.418 12.162 1.00 81.75 91 LEU A CA 1
ATOM 707 C C . LEU A 1 91 ? -6.207 3.400 12.861 1.00 81.75 91 LEU A C 1
ATOM 709 O O . LEU A 1 91 ? -6.396 2.706 13.864 1.00 81.75 91 LEU A O 1
ATOM 713 N N . PRO A 1 92 ? -7.193 4.138 12.324 1.00 86.19 92 PRO A N 1
ATOM 714 C CA . PRO A 1 92 ? -8.517 4.270 12.922 1.00 86.19 92 PRO A CA 1
ATOM 715 C C . PRO A 1 92 ? -9.376 3.025 12.646 1.00 86.19 92 PRO A C 1
ATOM 717 O O . PRO A 1 92 ? -10.301 3.061 11.838 1.00 86.19 92 PRO A O 1
ATOM 720 N N . LEU A 1 93 ? -9.087 1.909 13.323 1.00 89.56 93 LEU A N 1
ATOM 721 C CA . LEU A 1 93 ? -9.784 0.630 13.105 1.00 89.56 93 LEU A CA 1
ATOM 722 C C . LEU A 1 93 ? -11.295 0.686 13.373 1.00 89.56 93 LEU A C 1
ATOM 724 O O . LEU A 1 93 ? -12.028 -0.147 12.852 1.00 89.56 93 LEU A O 1
ATOM 728 N N . ASP A 1 94 ? -11.774 1.663 14.143 1.00 90.75 94 ASP A N 1
ATOM 729 C CA . ASP A 1 94 ? -13.211 1.867 14.375 1.00 90.75 94 ASP A CA 1
ATOM 730 C C . ASP A 1 94 ? -13.954 2.363 13.131 1.00 90.75 94 ASP A C 1
ATOM 732 O O . ASP A 1 94 ? -15.161 2.162 13.012 1.00 90.75 94 ASP A O 1
ATOM 736 N N . ALA A 1 95 ? -13.239 2.978 12.187 1.00 91.81 95 ALA A N 1
ATOM 737 C CA . ALA A 1 95 ? -13.803 3.350 10.900 1.00 91.81 95 ALA A CA 1
ATOM 738 C C . ALA A 1 95 ? -13.823 2.177 9.912 1.00 91.81 95 ALA A C 1
ATOM 740 O O . ALA A 1 95 ? -14.550 2.246 8.928 1.00 91.81 95 ALA A O 1
ATOM 741 N N . LEU A 1 96 ? -13.061 1.101 10.148 1.00 94.12 96 LEU A N 1
ATOM 742 C CA . LEU A 1 96 ? -13.003 -0.052 9.251 1.00 94.12 96 LEU A CA 1
ATOM 743 C C . LEU A 1 96 ? -14.196 -0.986 9.486 1.00 94.12 96 LEU A C 1
ATOM 745 O O . LEU A 1 96 ? -14.203 -1.790 10.421 1.00 94.12 96 LEU A O 1
ATOM 749 N N . VAL A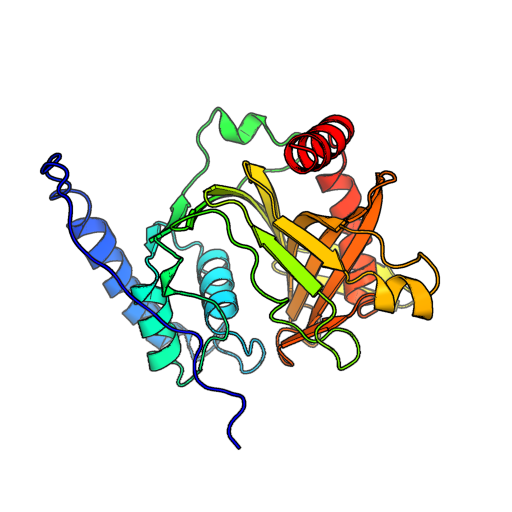 1 97 ? -15.178 -0.925 8.585 1.00 96.06 97 VAL A N 1
ATOM 750 C CA . VAL A 1 97 ? -16.330 -1.836 8.584 1.00 96.06 97 VAL A CA 1
ATOM 751 C C . VAL A 1 97 ? -15.878 -3.225 8.156 1.00 96.06 97 VAL A C 1
ATOM 753 O O . VAL A 1 97 ? -16.083 -4.204 8.874 1.00 96.06 97 VAL A O 1
ATOM 756 N N . SER A 1 98 ? -15.231 -3.322 6.993 1.00 96.62 98 SER A N 1
ATOM 757 C CA . SER A 1 98 ? -14.654 -4.581 6.537 1.00 96.62 98 SER A CA 1
ATOM 758 C C . SER A 1 98 ? -13.579 -4.404 5.482 1.00 96.62 98 SER A C 1
ATOM 760 O O . SER A 1 98 ? -13.627 -3.478 4.680 1.00 96.62 98 SER A O 1
ATOM 762 N N . LEU A 1 99 ? -12.673 -5.366 5.434 1.00 97.44 99 LEU A N 1
ATOM 763 C CA . LEU A 1 99 ? -11.734 -5.600 4.355 1.00 97.44 99 LEU A CA 1
ATOM 764 C C . LEU A 1 99 ? -11.972 -7.025 3.845 1.00 97.44 99 LEU A C 1
ATOM 766 O O . LEU A 1 99 ? -11.915 -7.978 4.614 1.00 97.44 99 LEU A O 1
ATOM 770 N N . GLU A 1 100 ? -12.291 -7.174 2.567 1.00 97.94 100 GLU A N 1
ATOM 771 C CA . GLU A 1 100 ? -12.496 -8.464 1.910 1.00 97.94 100 GLU A CA 1
ATOM 772 C C . GLU A 1 100 ? -11.431 -8.669 0.840 1.00 97.94 100 GLU A C 1
ATOM 774 O O . GLU A 1 100 ? -11.125 -7.753 0.081 1.00 97.94 100 GLU A O 1
ATOM 779 N N . ARG A 1 101 ? -10.891 -9.885 0.751 1.00 98.00 101 ARG A N 1
ATOM 780 C CA . ARG A 1 101 ? -10.045 -10.327 -0.355 1.00 98.00 101 ARG A CA 1
ATOM 781 C C . ARG A 1 101 ? -10.660 -11.561 -0.994 1.00 98.00 101 ARG A C 1
ATOM 783 O O . ARG A 1 101 ? -10.817 -12.599 -0.350 1.00 98.00 101 ARG A O 1
ATOM 790 N N . ARG A 1 102 ? -10.940 -11.478 -2.292 1.00 98.06 102 ARG A N 1
ATOM 791 C CA . ARG A 1 102 ? -11.570 -12.554 -3.070 1.00 98.06 102 ARG A CA 1
ATOM 792 C C . ARG A 1 102 ? -10.896 -12.749 -4.420 1.00 98.06 102 ARG A C 1
ATOM 794 O O . ARG A 1 102 ? -10.148 -11.900 -4.898 1.00 98.06 102 ARG A O 1
ATOM 801 N N . ARG A 1 103 ? -11.196 -13.863 -5.091 1.00 97.50 103 ARG A N 1
ATOM 802 C CA . ARG A 1 103 ? -10.765 -14.063 -6.481 1.00 97.50 103 ARG A CA 1
ATOM 803 C C . ARG A 1 103 ? -11.488 -13.098 -7.429 1.00 97.50 103 ARG A C 1
ATOM 805 O O . ARG A 1 103 ? -12.662 -12.782 -7.208 1.00 97.50 103 ARG A O 1
ATOM 812 N N . PRO A 1 104 ? -10.824 -12.671 -8.516 1.00 96.50 104 PRO A N 1
ATOM 813 C CA . PRO A 1 104 ? -11.454 -11.824 -9.509 1.00 96.50 104 PRO A CA 1
ATOM 814 C C . PRO A 1 104 ? -12.434 -12.627 -10.361 1.00 96.50 104 PRO A C 1
ATOM 816 O O . PRO A 1 104 ? -12.121 -13.728 -10.843 1.00 96.50 104 PRO A O 1
ATOM 819 N N . ARG A 1 105 ? -13.602 -12.032 -10.589 1.00 95.06 105 ARG A N 1
ATOM 820 C CA . ARG A 1 105 ? -14.637 -12.504 -11.510 1.00 95.06 105 ARG A CA 1
ATOM 821 C C . ARG A 1 105 ? -14.130 -12.406 -12.958 1.00 95.06 105 ARG A C 1
ATOM 823 O O . ARG A 1 105 ? -13.262 -11.580 -13.249 1.00 95.06 105 ARG A O 1
ATOM 830 N N . PRO A 1 106 ? -14.674 -13.193 -13.903 1.00 91.81 106 PRO A N 1
ATOM 831 C CA . PRO A 1 106 ? -14.229 -13.166 -15.300 1.00 91.81 106 PRO A CA 1
ATOM 832 C C . PRO A 1 106 ? -14.280 -11.782 -15.966 1.00 91.81 106 PRO A C 1
ATOM 834 O O . PRO A 1 106 ? -13.427 -11.473 -16.793 1.00 91.81 106 PRO A O 1
ATOM 837 N N . THR A 1 107 ? -15.257 -10.946 -15.607 1.00 90.19 107 THR A N 1
ATOM 838 C CA . THR A 1 107 ? -15.389 -9.569 -16.112 1.00 90.19 107 THR A CA 1
ATOM 839 C C . THR A 1 107 ? -14.287 -8.649 -15.589 1.00 90.19 107 THR A C 1
ATOM 841 O O . THR A 1 107 ? -13.750 -7.852 -16.347 1.00 90.19 107 THR A O 1
ATOM 844 N N . GLU A 1 108 ? -13.893 -8.811 -14.327 1.00 90.56 108 GLU A N 1
ATOM 845 C CA . GLU A 1 108 ? -12.877 -7.993 -13.653 1.00 90.56 108 GLU A CA 1
ATOM 846 C C . GLU A 1 108 ? -11.477 -8.273 -14.212 1.00 90.56 108 GLU A C 1
ATOM 848 O O . GLU A 1 108 ? -10.689 -7.358 -14.419 1.00 90.56 108 GLU A O 1
ATOM 853 N N . ARG A 1 109 ? -11.186 -9.532 -14.568 1.00 85.06 109 ARG A N 1
ATOM 854 C CA . ARG A 1 109 ? -9.897 -9.920 -15.171 1.00 85.06 109 ARG A CA 1
ATOM 855 C C . ARG A 1 109 ? -9.608 -9.222 -16.499 1.00 85.06 109 ARG A C 1
ATOM 857 O O . ARG A 1 109 ? -8.448 -9.073 -16.860 1.00 85.06 109 ARG A O 1
ATOM 864 N N . LYS A 1 110 ? -10.645 -8.818 -17.238 1.00 78.31 110 LYS A N 1
ATOM 865 C CA . LYS A 1 110 ? -10.497 -8.130 -18.530 1.00 78.31 110 LYS A CA 1
ATOM 866 C C . LYS A 1 110 ? -10.136 -6.649 -18.376 1.00 78.31 110 LYS A C 1
ATOM 868 O O . LYS A 1 110 ? -9.681 -6.055 -19.345 1.00 78.31 110 LYS A O 1
ATOM 873 N N . ALA A 1 111 ? -10.310 -6.073 -17.184 1.00 73.94 111 ALA A N 1
ATOM 874 C CA . ALA A 1 111 ? -10.044 -4.660 -16.907 1.00 73.94 111 ALA A CA 1
ATOM 875 C C . ALA A 1 111 ? -8.549 -4.332 -16.716 1.00 73.94 111 ALA A C 1
ATOM 877 O O . ALA A 1 111 ? -8.187 -3.167 -16.553 1.00 73.94 111 ALA A O 1
ATOM 878 N N . TRP A 1 112 ? -7.663 -5.337 -16.745 1.00 77.06 112 TRP A N 1
ATOM 879 C CA . TRP A 1 112 ? -6.221 -5.134 -16.598 1.00 77.06 112 TRP A CA 1
ATOM 880 C C . TRP A 1 112 ? -5.444 -5.711 -17.792 1.00 77.06 112 TRP A C 1
ATOM 882 O O . TRP A 1 112 ? -4.952 -6.841 -17.740 1.00 77.06 112 TRP A O 1
ATOM 892 N N . PRO A 1 113 ? -5.334 -4.963 -18.906 1.00 70.31 113 PRO A N 1
ATOM 893 C CA . PRO A 1 113 ? -4.590 -5.421 -20.073 1.00 70.31 113 PRO A CA 1
ATOM 894 C C . PRO A 1 113 ? -3.120 -5.665 -19.717 1.00 70.31 113 PRO A C 1
ATOM 896 O O . PRO A 1 113 ? -2.465 -4.809 -19.130 1.00 70.31 113 PRO A O 1
ATOM 899 N N . GLY A 1 114 ? -2.594 -6.836 -20.077 1.00 77.12 114 GLY A N 1
ATOM 900 C CA . GLY A 1 114 ? -1.178 -7.168 -19.890 1.00 77.12 114 GLY A CA 1
ATOM 901 C C . GLY A 1 114 ? -0.789 -7.673 -18.497 1.00 77.12 114 GLY A C 1
ATOM 902 O O . GLY A 1 114 ? 0.370 -8.036 -18.307 1.00 77.12 114 GLY A O 1
ATOM 903 N N . MET A 1 115 ? -1.724 -7.766 -17.543 1.00 82.81 115 MET A N 1
ATOM 904 C CA . MET A 1 115 ? -1.460 -8.335 -16.218 1.00 82.81 115 MET A CA 1
ATOM 905 C C . MET A 1 115 ? -2.544 -9.314 -15.777 1.00 82.81 115 MET A C 1
ATOM 907 O O . MET A 1 115 ? -3.736 -9.127 -16.007 1.00 82.81 115 MET A O 1
ATOM 911 N N . LYS A 1 116 ? -2.121 -10.378 -15.092 1.00 90.38 116 LYS A N 1
ATOM 912 C CA . LYS A 1 116 ? -3.040 -11.305 -14.439 1.00 90.38 116 LYS A CA 1
ATOM 913 C C . LYS A 1 116 ? -3.444 -10.723 -13.086 1.00 90.38 116 LYS A C 1
ATOM 915 O O . LYS A 1 116 ? -2.613 -10.608 -12.195 1.00 90.38 116 LYS A O 1
ATOM 920 N N . MET A 1 117 ? -4.727 -10.407 -12.933 1.00 93.88 117 MET A N 1
ATOM 921 C CA . MET A 1 117 ? -5.310 -10.101 -11.627 1.00 93.88 117 MET A CA 1
ATOM 922 C C . MET A 1 117 ? -5.417 -11.397 -10.808 1.00 93.88 117 MET A C 1
ATOM 924 O O . MET A 1 117 ? -6.030 -12.371 -11.260 1.00 93.88 117 MET A O 1
ATOM 928 N N . ASP A 1 118 ? -4.822 -11.419 -9.618 1.00 95.31 118 ASP A N 1
ATOM 929 C CA . ASP A 1 118 ? -4.810 -12.578 -8.717 1.00 95.31 118 ASP A CA 1
ATOM 930 C C . ASP A 1 118 ? -5.912 -12.503 -7.653 1.00 95.31 118 ASP A C 1
ATOM 932 O O . ASP A 1 118 ? -6.491 -13.535 -7.283 1.00 95.31 118 ASP A O 1
ATOM 936 N N . ALA A 1 119 ? -6.241 -11.289 -7.204 1.00 97.06 119 ALA A N 1
ATOM 937 C CA . ALA A 1 119 ? -7.304 -11.023 -6.242 1.00 97.06 119 ALA A CA 1
ATOM 938 C C . ALA A 1 119 ? -7.923 -9.631 -6.441 1.00 97.06 119 ALA A C 1
ATOM 940 O O . ALA A 1 119 ? -7.358 -8.762 -7.103 1.00 97.06 119 ALA A O 1
ATOM 941 N N . VAL A 1 120 ? -9.097 -9.440 -5.847 1.00 97.25 120 VAL A N 1
ATOM 942 C CA . VAL A 1 120 ? -9.736 -8.139 -5.641 1.00 97.25 120 VAL A CA 1
ATOM 943 C C . VAL A 1 120 ? -9.836 -7.916 -4.144 1.00 97.25 120 VAL A C 1
ATOM 945 O O . VAL A 1 120 ? -10.237 -8.831 -3.419 1.00 97.25 120 VAL A O 1
ATOM 948 N N . TRP A 1 121 ? -9.487 -6.709 -3.717 1.00 97.69 121 TRP A N 1
ATOM 949 C CA . TRP A 1 121 ? -9.681 -6.236 -2.357 1.00 97.69 121 TRP A CA 1
ATOM 950 C C . TRP A 1 121 ? -10.801 -5.212 -2.326 1.00 97.69 121 TRP A C 1
ATOM 952 O O . TRP A 1 121 ? -10.852 -4.328 -3.180 1.00 97.69 121 TRP A O 1
ATOM 962 N N . GLU A 1 122 ? -11.668 -5.320 -1.335 1.00 97.75 122 GLU A N 1
ATOM 963 C CA . GLU A 1 122 ? -12.760 -4.388 -1.093 1.00 97.75 122 GLU A CA 1
ATOM 964 C C . GLU A 1 122 ? -12.663 -3.904 0.349 1.00 97.75 122 GLU A C 1
ATOM 966 O O . GLU A 1 122 ? -12.692 -4.699 1.288 1.00 97.75 122 GLU A O 1
ATOM 971 N N . ILE A 1 123 ? -12.463 -2.602 0.518 1.00 95.56 123 ILE A N 1
ATOM 972 C CA . ILE A 1 123 ? -12.274 -1.948 1.807 1.00 95.56 123 ILE A CA 1
ATOM 973 C C . ILE A 1 123 ? -13.451 -1.002 1.994 1.00 95.56 123 ILE A C 1
ATOM 975 O O . ILE A 1 123 ? -13.643 -0.066 1.217 1.00 95.56 123 ILE A O 1
ATOM 979 N N . ILE A 1 124 ? -14.233 -1.272 3.032 1.00 96.94 124 ILE A N 1
ATOM 980 C CA . ILE A 1 124 ? -15.403 -0.495 3.417 1.00 96.94 124 ILE A CA 1
ATOM 981 C C . ILE A 1 124 ? -15.098 0.188 4.740 1.00 96.94 124 ILE A C 1
ATOM 983 O O . ILE A 1 124 ? -14.818 -0.469 5.748 1.00 96.94 124 ILE A O 1
ATOM 987 N N . LEU A 1 125 ? -15.174 1.508 4.721 1.00 95.50 125 LEU A N 1
ATOM 988 C CA . LEU A 1 125 ? -15.105 2.374 5.879 1.00 95.50 125 LEU A CA 1
ATOM 989 C C . LEU A 1 125 ? -16.505 2.902 6.201 1.00 95.50 125 LEU A C 1
ATOM 991 O O . LEU A 1 125 ? -17.415 2.862 5.374 1.00 95.50 125 LEU A O 1
ATOM 995 N N . THR A 1 126 ? -16.690 3.401 7.416 1.00 95.19 126 THR A N 1
ATOM 996 C CA . THR A 1 126 ? -17.973 3.961 7.860 1.00 95.19 126 THR A CA 1
ATOM 997 C C . THR A 1 126 ? -18.388 5.199 7.066 1.00 95.19 126 THR A C 1
ATOM 999 O O . THR A 1 126 ? -19.579 5.463 6.931 1.00 95.19 126 THR A O 1
ATOM 1002 N N . GLN A 1 127 ? -17.415 5.951 6.552 1.00 93.69 127 GLN A N 1
ATOM 1003 C CA . GLN A 1 127 ? -17.583 7.164 5.757 1.00 93.69 127 GLN A CA 1
ATOM 1004 C C . GLN A 1 127 ? -16.264 7.515 5.055 1.00 93.69 127 GLN A C 1
ATOM 1006 O O . GLN A 1 127 ? -15.235 6.884 5.310 1.00 93.69 127 GLN A O 1
ATOM 1011 N N . ASP A 1 128 ? -16.288 8.544 4.208 1.00 92.75 128 ASP A N 1
ATOM 1012 C CA . ASP A 1 128 ? -15.068 9.183 3.716 1.00 92.75 128 ASP A CA 1
ATOM 1013 C C . ASP A 1 128 ? -14.242 9.720 4.894 1.00 92.75 128 ASP A C 1
ATOM 1015 O O . ASP A 1 128 ? -14.768 10.212 5.896 1.00 92.75 128 ASP A O 1
ATOM 1019 N N . MET A 1 129 ? -12.927 9.590 4.786 1.00 87.88 129 MET A N 1
ATOM 1020 C CA . MET A 1 129 ? -11.993 9.839 5.870 1.00 87.88 129 MET A CA 1
ATOM 1021 C C . MET A 1 129 ? -10.940 10.856 5.455 1.00 87.88 129 MET A C 1
ATOM 1023 O O . MET A 1 129 ? -10.322 10.703 4.406 1.00 87.88 129 MET A O 1
ATOM 1027 N N . GLU A 1 130 ? -10.668 11.828 6.326 1.00 89.38 130 GLU A N 1
ATOM 1028 C CA . GLU A 1 130 ? -9.571 12.794 6.168 1.00 89.38 130 GLU A CA 1
ATOM 1029 C C . GLU A 1 130 ? -8.620 12.781 7.384 1.00 89.38 130 GLU A C 1
ATOM 1031 O O . GLU A 1 130 ? -8.465 13.792 8.074 1.00 89.38 130 GLU A O 1
ATOM 1036 N N . PRO A 1 131 ? -8.021 11.631 7.751 1.00 80.81 131 PRO A N 1
ATOM 1037 C CA . PRO A 1 131 ? -7.083 11.581 8.860 1.00 80.81 131 PRO A CA 1
ATOM 1038 C C . PRO A 1 131 ? -5.850 12.444 8.583 1.00 80.81 131 PRO A C 1
ATOM 1040 O O . PRO A 1 131 ? -5.386 12.582 7.448 1.00 80.81 131 PRO A O 1
ATOM 1043 N N . SER A 1 132 ? -5.238 12.945 9.654 1.00 79.00 132 SER A N 1
ATOM 1044 C CA . SER A 1 132 ? -3.857 13.414 9.579 1.00 79.00 132 SER A CA 1
ATOM 1045 C C . SER A 1 132 ? -2.967 12.295 9.046 1.00 79.00 132 SER A C 1
ATOM 1047 O O . SER A 1 132 ? -3.161 11.124 9.382 1.00 79.00 132 SER A O 1
ATOM 1049 N N . MET A 1 133 ? -1.981 12.650 8.224 1.00 72.62 133 MET A N 1
ATOM 1050 C CA . MET A 1 133 ? -1.039 11.675 7.685 1.00 72.62 133 MET A CA 1
ATOM 1051 C C . MET A 1 133 ? -0.390 10.864 8.821 1.00 72.62 133 MET A C 1
ATOM 1053 O O . MET A 1 133 ? 0.303 11.446 9.666 1.00 72.62 133 MET A O 1
ATOM 1057 N N . PRO A 1 134 ? -0.576 9.526 8.846 1.00 62.81 134 PRO A N 1
ATOM 1058 C CA . PRO A 1 134 ? -0.099 8.695 9.953 1.00 62.81 134 PRO A CA 1
ATOM 1059 C C . PRO A 1 134 ? 1.432 8.613 9.992 1.00 62.81 134 PRO A C 1
ATOM 1061 O O . PRO A 1 134 ? 2.018 8.301 11.024 1.00 62.81 134 PRO A O 1
ATOM 1064 N N . TYR A 1 135 ? 2.087 8.962 8.883 1.00 66.88 135 TYR A N 1
ATOM 1065 C CA . TYR A 1 135 ? 3.533 8.956 8.739 1.00 66.88 135 TYR A CA 1
ATOM 1066 C C . TYR A 1 135 ? 4.119 10.350 8.892 1.00 66.88 135 TYR A C 1
ATOM 1068 O O . TYR A 1 135 ? 3.631 11.323 8.314 1.00 66.88 135 TYR A O 1
ATOM 1076 N N . SER A 1 136 ? 5.250 10.420 9.590 1.00 65.81 136 SER A N 1
ATOM 1077 C CA . SER A 1 136 ? 6.105 11.593 9.504 1.00 65.81 136 SER A CA 1
ATOM 1078 C C . SER A 1 136 ? 6.822 11.615 8.151 1.00 65.81 136 SER A C 1
ATOM 1080 O O . SER A 1 136 ? 7.471 10.638 7.763 1.00 65.81 136 SER A O 1
ATOM 1082 N N . ILE A 1 137 ? 6.737 12.746 7.454 1.00 61.06 137 ILE A N 1
ATOM 1083 C CA . ILE A 1 137 ? 7.586 13.071 6.310 1.00 61.06 137 ILE A CA 1
ATOM 1084 C C . ILE A 1 137 ? 8.650 14.037 6.819 1.00 61.06 137 ILE A C 1
ATOM 1086 O O . ILE A 1 137 ? 8.324 15.095 7.342 1.00 61.06 137 ILE A O 1
ATOM 1090 N N . LEU A 1 138 ? 9.930 13.664 6.705 1.00 55.78 138 LEU A N 1
ATOM 1091 C CA . LEU A 1 138 ? 11.067 14.514 7.099 1.00 55.78 138 LEU A CA 1
ATOM 1092 C C . LEU A 1 138 ? 11.002 15.049 8.552 1.00 55.78 138 LEU A C 1
ATOM 1094 O O . LEU A 1 138 ? 11.544 16.110 8.850 1.00 55.78 138 LEU A O 1
ATOM 1098 N N . GLY A 1 139 ? 10.363 14.316 9.470 1.00 58.88 139 GLY A N 1
ATOM 1099 C CA . GLY A 1 139 ? 10.277 14.688 10.887 1.00 58.88 139 GLY A CA 1
ATOM 1100 C C . GLY A 1 139 ? 9.050 15.521 11.278 1.00 58.88 139 GLY A C 1
ATOM 1101 O O . GLY A 1 139 ? 8.922 15.862 12.449 1.00 58.88 139 GLY A O 1
ATOM 1102 N N . TYR A 1 140 ? 8.130 15.814 10.351 1.00 56.84 140 TYR A N 1
ATOM 1103 C CA . TYR A 1 140 ? 6.855 16.494 10.629 1.00 56.84 140 TYR A CA 1
ATOM 1104 C C . TYR A 1 140 ? 5.663 15.727 10.028 1.00 56.84 140 TYR A C 1
ATOM 1106 O O . TYR A 1 140 ? 5.856 14.852 9.185 1.00 56.84 140 TYR A O 1
ATOM 1114 N N . HIS A 1 141 ? 4.441 16.007 10.497 1.00 63.94 141 HIS A N 1
ATOM 1115 C CA . HIS A 1 141 ? 3.193 15.464 9.941 1.00 63.94 141 HIS A CA 1
ATOM 1116 C C . HIS A 1 141 ? 2.636 16.488 8.946 1.00 63.94 141 HIS A C 1
ATOM 1118 O O . HIS A 1 141 ? 2.129 17.520 9.373 1.00 63.94 141 HIS A O 1
ATOM 1124 N N . PRO A 1 142 ? 2.816 16.275 7.638 1.00 62.25 142 PRO A N 1
ATOM 1125 C CA . PRO A 1 142 ? 2.816 17.352 6.651 1.00 62.25 142 PRO A CA 1
ATOM 1126 C C . PRO A 1 142 ? 1.443 17.690 6.061 1.00 62.25 142 PRO A C 1
ATOM 1128 O O . PRO A 1 142 ? 1.404 18.430 5.086 1.00 62.25 142 PRO A O 1
ATOM 1131 N N . GLY A 1 143 ? 0.357 17.093 6.551 1.00 76.38 143 GLY A N 1
ATOM 1132 C CA . GLY A 1 143 ? -0.972 17.321 5.994 1.00 76.38 143 GLY A CA 1
ATOM 1133 C C . GLY A 1 143 ? -1.950 16.185 6.246 1.00 76.38 143 GLY A C 1
ATOM 1134 O O . GLY A 1 143 ? -1.818 15.425 7.216 1.00 76.38 143 GLY A O 1
ATOM 1135 N N . THR A 1 144 ? -2.941 16.076 5.368 1.00 81.81 144 THR A N 1
ATOM 1136 C CA . THR A 1 144 ? -4.056 15.135 5.498 1.00 81.81 144 THR A CA 1
ATOM 1137 C C . THR A 1 144 ? -4.000 14.065 4.417 1.00 81.81 144 THR A C 1
ATOM 1139 O O . THR A 1 144 ? -3.538 14.273 3.297 1.00 81.81 144 THR A O 1
ATOM 1142 N N . MET A 1 145 ? -4.436 12.866 4.775 1.00 84.88 145 MET A N 1
ATOM 1143 C CA . MET A 1 145 ? -4.690 11.800 3.821 1.00 84.88 145 MET A CA 1
ATOM 1144 C C . MET A 1 145 ? -6.196 11.704 3.653 1.00 84.88 145 MET A C 1
ATOM 1146 O O . MET A 1 145 ? -6.900 11.577 4.647 1.00 84.88 145 MET A O 1
ATOM 1150 N N . ARG A 1 146 ? -6.685 11.726 2.415 1.00 88.19 146 ARG A N 1
ATOM 1151 C CA . ARG A 1 146 ? -8.107 11.534 2.120 1.00 88.19 146 ARG A CA 1
ATOM 1152 C C . ARG A 1 146 ? -8.331 10.153 1.536 1.00 88.19 146 ARG A C 1
ATOM 1154 O O . ARG A 1 146 ? -7.604 9.744 0.629 1.00 88.19 146 ARG A O 1
ATOM 1161 N N . VAL A 1 147 ? -9.316 9.441 2.067 1.00 88.44 147 VAL A N 1
ATOM 1162 C CA . VAL A 1 147 ? -9.679 8.082 1.658 1.00 88.44 147 VAL A CA 1
ATOM 1163 C C . VAL A 1 147 ? -11.192 7.997 1.526 1.00 88.44 147 VAL A C 1
ATOM 1165 O O . VAL A 1 147 ? -11.912 8.358 2.453 1.00 88.44 147 VAL A O 1
ATOM 1168 N N . THR A 1 148 ? -11.682 7.509 0.391 1.00 91.38 148 THR A N 1
ATOM 1169 C CA . THR A 1 148 ? -13.120 7.278 0.204 1.00 91.38 148 THR A CA 1
ATOM 1170 C C . THR A 1 148 ? -13.615 6.112 1.054 1.00 91.38 148 THR A C 1
ATOM 1172 O O . THR A 1 148 ? -12.902 5.130 1.262 1.00 91.38 148 THR A O 1
ATOM 1175 N N . GLY A 1 149 ? -14.873 6.179 1.485 1.00 92.44 149 GLY A N 1
ATOM 1176 C CA . GLY A 1 149 ? -15.510 5.180 2.335 1.00 92.44 149 GLY A CA 1
ATOM 1177 C C . GLY A 1 149 ? -15.652 3.808 1.677 1.00 92.44 149 GLY A C 1
ATOM 1178 O O . GLY A 1 149 ? -15.761 2.798 2.362 1.00 92.44 149 GLY A O 1
ATOM 1179 N N . HIS A 1 150 ? -15.595 3.749 0.350 1.00 95.88 150 HIS A N 1
ATOM 1180 C CA . HIS A 1 150 ? -15.451 2.514 -0.407 1.00 95.88 150 HIS A CA 1
ATOM 1181 C C . HIS A 1 150 ? -14.193 2.610 -1.267 1.00 95.88 150 HIS A C 1
ATOM 1183 O O . HIS A 1 150 ? -14.050 3.537 -2.069 1.00 95.88 150 HIS A O 1
ATOM 1189 N N . LEU A 1 151 ? -13.276 1.664 -1.080 1.00 93.75 151 LEU A N 1
ATOM 1190 C CA . LEU A 1 151 ? -12.050 1.547 -1.854 1.00 93.75 151 LEU A CA 1
ATOM 1191 C C . LEU A 1 151 ? -11.924 0.121 -2.380 1.00 93.75 151 LEU A C 1
ATOM 1193 O O . LEU A 1 151 ? -11.988 -0.847 -1.622 1.00 93.75 151 LEU A O 1
ATOM 1197 N N . ARG A 1 152 ? -11.688 -0.008 -3.682 1.00 95.38 152 ARG A N 1
ATOM 1198 C CA . ARG A 1 152 ? -11.527 -1.296 -4.343 1.00 95.38 152 ARG A CA 1
ATOM 1199 C C . ARG A 1 152 ? -10.178 -1.375 -5.025 1.00 95.38 152 ARG A C 1
ATOM 1201 O O . ARG A 1 152 ? -9.842 -0.510 -5.834 1.00 95.38 152 ARG A O 1
ATOM 1208 N N . LEU A 1 153 ? -9.427 -2.435 -4.735 1.00 94.69 153 LEU A N 1
ATOM 1209 C CA . LEU A 1 153 ? -8.089 -2.645 -5.276 1.00 94.69 153 LEU A CA 1
ATOM 1210 C C . LEU A 1 153 ? -8.015 -3.923 -6.114 1.00 94.69 153 LEU A C 1
ATOM 1212 O O . LEU A 1 153 ? -8.546 -4.965 -5.729 1.00 94.69 153 LEU A O 1
ATOM 1216 N N . ALA A 1 154 ? -7.298 -3.872 -7.230 1.00 94.19 154 ALA A N 1
ATOM 1217 C CA . ALA A 1 154 ? -6.868 -5.050 -7.968 1.00 94.19 154 ALA A CA 1
ATOM 1218 C C . ALA A 1 154 ? -5.476 -5.479 -7.500 1.00 94.19 154 ALA A C 1
ATOM 1220 O O . ALA A 1 154 ? -4.531 -4.691 -7.531 1.00 94.19 154 ALA A O 1
ATOM 1221 N N . GLU A 1 155 ? -5.337 -6.741 -7.098 1.00 95.31 155 GLU A N 1
ATOM 1222 C CA . GLU A 1 155 ? -4.047 -7.335 -6.752 1.00 95.31 155 GLU A CA 1
ATOM 1223 C C . GLU A 1 155 ? -3.459 -8.085 -7.946 1.00 95.31 155 GLU A C 1
ATOM 1225 O O . GLU A 1 155 ? -4.143 -8.896 -8.578 1.00 95.31 155 GLU A O 1
ATOM 1230 N N . ALA A 1 156 ? -2.168 -7.890 -8.191 1.00 94.50 156 ALA A N 1
ATOM 1231 C CA . ALA A 1 156 ? -1.371 -8.751 -9.052 1.00 94.50 156 ALA A CA 1
ATOM 1232 C C . ALA A 1 156 ? -0.038 -9.117 -8.400 1.00 94.50 156 ALA A C 1
ATOM 1234 O O . ALA A 1 156 ? 0.611 -8.289 -7.754 1.00 94.50 156 ALA A O 1
ATOM 1235 N N . ASN A 1 157 ? 0.390 -10.355 -8.619 1.00 94.88 157 ASN A N 1
ATOM 1236 C CA . ASN A 1 157 ? 1.702 -10.850 -8.248 1.00 94.88 157 ASN A CA 1
ATOM 1237 C C . ASN A 1 157 ? 2.646 -10.791 -9.451 1.00 94.88 157 ASN A C 1
ATOM 1239 O O . ASN A 1 157 ? 2.507 -11.549 -10.410 1.00 94.88 157 ASN A O 1
ATOM 1243 N N . LEU A 1 158 ? 3.637 -9.906 -9.384 1.00 93.56 158 LEU A N 1
ATOM 1244 C CA . LEU A 1 158 ? 4.677 -9.782 -10.407 1.00 93.56 158 LEU A CA 1
ATOM 1245 C C . LEU A 1 158 ? 5.838 -10.761 -10.193 1.00 93.56 158 LEU A C 1
ATOM 1247 O O . LEU A 1 158 ? 6.740 -10.844 -11.024 1.00 93.56 158 LEU A O 1
ATOM 1251 N N . GLY A 1 159 ? 5.843 -11.501 -9.083 1.00 94.69 159 GLY A N 1
ATOM 1252 C CA . GLY A 1 159 ? 6.911 -12.424 -8.737 1.00 94.69 159 GLY A CA 1
ATOM 1253 C C . GLY A 1 159 ? 8.209 -11.675 -8.464 1.00 94.69 159 GLY A C 1
ATOM 1254 O O . GLY A 1 159 ? 8.390 -11.103 -7.391 1.00 94.69 159 GLY A O 1
ATOM 1255 N N . ARG A 1 160 ? 9.134 -11.698 -9.422 1.00 95.88 160 ARG A N 1
ATOM 1256 C CA . ARG A 1 160 ? 10.485 -11.155 -9.271 1.00 95.88 160 ARG A CA 1
ATOM 1257 C C . ARG A 1 160 ? 10.795 -10.163 -10.380 1.00 95.88 160 ARG A C 1
ATOM 1259 O O . ARG A 1 160 ? 10.560 -10.449 -11.549 1.00 95.88 160 ARG A O 1
ATOM 1266 N N . VAL A 1 161 ? 11.427 -9.055 -10.009 1.00 95.75 161 VAL A N 1
ATOM 1267 C CA . VAL A 1 161 ? 11.990 -8.086 -10.951 1.00 95.75 161 VAL A CA 1
ATOM 1268 C C . VAL A 1 161 ? 13.443 -7.806 -10.575 1.00 95.75 161 VAL A C 1
ATOM 1270 O O . VAL A 1 161 ? 13.779 -7.656 -9.400 1.00 95.75 161 VAL A O 1
ATOM 1273 N N . SER A 1 162 ? 14.304 -7.723 -11.587 1.00 96.50 162 SER A N 1
ATOM 1274 C CA . SER A 1 162 ? 15.660 -7.188 -11.464 1.00 96.50 162 SER A CA 1
ATOM 1275 C C . SER A 1 162 ? 15.779 -5.898 -12.266 1.00 96.50 162 SER A C 1
ATOM 1277 O O . SER A 1 162 ? 15.238 -5.807 -13.365 1.00 96.50 162 SER A O 1
ATOM 1279 N N . PHE A 1 163 ? 16.503 -4.921 -11.734 1.00 95.75 163 PHE A N 1
ATOM 1280 C CA . PHE A 1 163 ? 16.751 -3.638 -12.390 1.00 95.75 163 PHE A CA 1
ATOM 1281 C C . PHE A 1 163 ? 18.099 -3.064 -11.945 1.00 95.75 163 PHE A C 1
ATOM 1283 O O . PHE A 1 163 ? 18.659 -3.497 -10.939 1.00 95.75 163 PHE A O 1
ATOM 1290 N N . GLU A 1 164 ? 18.601 -2.082 -12.687 1.00 96.12 164 GLU A N 1
ATOM 1291 C CA . GLU A 1 164 ? 19.834 -1.361 -12.367 1.00 96.12 164 GLU A CA 1
ATOM 1292 C C . GLU A 1 164 ? 19.514 0.080 -11.958 1.00 96.12 164 GLU A C 1
ATOM 1294 O O . GLU A 1 164 ? 18.694 0.755 -12.592 1.00 96.12 164 GLU A O 1
ATOM 1299 N N . VAL A 1 165 ? 20.120 0.542 -10.866 1.00 95.00 165 VAL A N 1
ATOM 1300 C CA . VAL A 1 165 ? 19.997 1.912 -10.363 1.00 95.00 165 VAL A CA 1
ATOM 1301 C C . VAL A 1 165 ? 21.365 2.354 -9.860 1.00 95.00 165 VAL A C 1
ATOM 1303 O O . VAL A 1 165 ? 21.945 1.672 -9.030 1.00 95.00 165 VAL A O 1
ATOM 1306 N N . ASP A 1 166 ? 21.855 3.498 -10.344 1.00 94.25 166 ASP A N 1
ATOM 1307 C CA . ASP A 1 166 ? 23.177 4.039 -9.987 1.00 94.25 166 ASP A CA 1
ATOM 1308 C C . ASP A 1 166 ? 24.306 2.997 -10.151 1.00 94.25 166 ASP A C 1
ATOM 1310 O O . ASP A 1 166 ? 25.140 2.837 -9.268 1.00 94.25 166 ASP A O 1
ATOM 1314 N N . GLU A 1 167 ? 24.291 2.259 -11.272 1.00 95.44 167 GLU A N 1
ATOM 1315 C CA . GLU A 1 167 ? 25.252 1.189 -11.612 1.00 95.44 167 GLU A CA 1
ATOM 1316 C C . GLU A 1 167 ? 25.209 -0.043 -10.677 1.00 95.44 167 GLU A C 1
ATOM 1318 O O . GLU A 1 167 ? 25.990 -0.981 -10.837 1.00 95.44 167 GLU A O 1
ATOM 1323 N N . GLU A 1 168 ? 24.260 -0.102 -9.733 1.00 95.50 168 GLU A N 1
ATOM 1324 C CA . GLU A 1 168 ? 24.032 -1.260 -8.867 1.00 95.50 168 GLU A CA 1
ATOM 1325 C C . GLU A 1 168 ? 22.833 -2.089 -9.352 1.00 95.50 168 GLU A C 1
ATOM 1327 O O . GLU A 1 168 ? 21.725 -1.587 -9.582 1.00 95.50 168 GLU A O 1
ATOM 1332 N N . ARG A 1 169 ? 23.038 -3.406 -9.480 1.00 96.19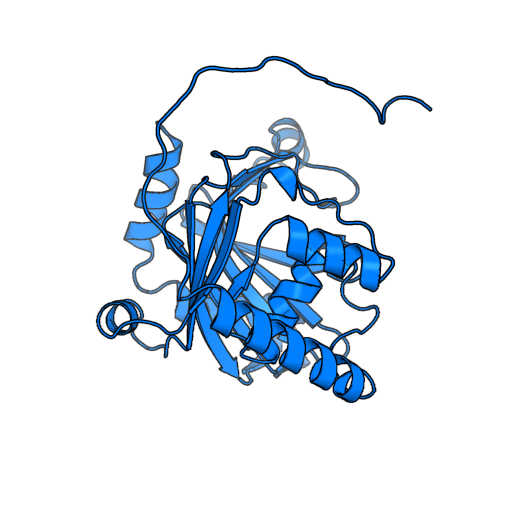 169 ARG A N 1
ATOM 1333 C CA . ARG A 1 169 ? 21.961 -4.351 -9.786 1.00 96.19 169 ARG A CA 1
ATOM 1334 C C . ARG A 1 169 ? 21.187 -4.694 -8.520 1.00 96.19 169 ARG A C 1
ATOM 1336 O O . ARG A 1 169 ? 21.730 -5.268 -7.579 1.00 96.19 169 ARG A O 1
ATOM 1343 N N . HIS A 1 170 ? 19.883 -4.465 -8.556 1.00 96.25 170 HIS A N 1
ATOM 1344 C CA . HIS A 1 170 ? 18.966 -4.842 -7.493 1.00 96.25 170 HIS A CA 1
ATOM 1345 C C . HIS A 1 170 ? 17.994 -5.932 -7.955 1.00 96.25 170 HIS A C 1
ATOM 1347 O O . HIS A 1 170 ? 17.652 -6.047 -9.134 1.00 96.25 170 HIS A O 1
ATOM 1353 N N . GLU A 1 171 ? 17.518 -6.724 -6.997 1.00 96.81 171 GLU A N 1
ATOM 1354 C CA . GLU A 1 171 ? 16.451 -7.702 -7.186 1.00 96.81 171 GLU A CA 1
ATOM 1355 C C . GLU A 1 171 ? 15.402 -7.515 -6.090 1.00 96.81 171 GLU A C 1
ATOM 1357 O O . GLU A 1 171 ? 15.740 -7.408 -4.909 1.00 96.81 171 GLU A O 1
ATOM 1362 N N . VAL A 1 172 ? 14.131 -7.504 -6.487 1.00 96.88 172 VAL A N 1
ATOM 1363 C CA . VAL A 1 172 ? 12.990 -7.552 -5.572 1.00 96.88 172 VAL A CA 1
ATOM 1364 C C . VAL A 1 172 ? 12.158 -8.785 -5.912 1.00 96.88 172 VAL A C 1
ATOM 1366 O O . VAL A 1 172 ? 11.873 -9.054 -7.081 1.00 96.88 172 VAL A O 1
ATOM 1369 N N . ARG A 1 173 ? 11.801 -9.557 -4.887 1.00 96.75 173 ARG A N 1
ATOM 1370 C CA . ARG A 1 173 ? 11.005 -10.791 -4.967 1.00 96.75 173 ARG A CA 1
ATOM 1371 C C . ARG A 1 173 ? 9.629 -10.596 -4.339 1.00 96.75 173 ARG A C 1
ATOM 1373 O O . ARG A 1 173 ? 9.407 -9.613 -3.637 1.00 96.75 173 ARG A O 1
ATOM 1380 N N . ASP A 1 174 ? 8.737 -11.552 -4.576 1.00 94.88 174 ASP A N 1
ATOM 1381 C CA . ASP A 1 174 ? 7.375 -11.595 -4.034 1.00 94.88 174 ASP A CA 1
ATOM 1382 C C . ASP A 1 174 ? 6.609 -10.274 -4.237 1.00 94.88 174 ASP A C 1
ATOM 1384 O O . ASP A 1 174 ? 5.923 -9.790 -3.339 1.00 94.88 174 ASP A O 1
ATOM 1388 N N . ILE A 1 175 ? 6.777 -9.654 -5.410 1.00 95.94 175 ILE A N 1
ATOM 1389 C CA . ILE A 1 175 ? 6.232 -8.325 -5.688 1.00 95.94 175 ILE A CA 1
ATOM 1390 C C . ILE A 1 175 ? 4.713 -8.410 -5.836 1.00 95.94 175 ILE A C 1
ATOM 1392 O O . ILE A 1 175 ? 4.201 -9.042 -6.761 1.00 95.94 175 ILE A O 1
ATOM 1396 N N . ARG A 1 176 ? 3.999 -7.699 -4.967 1.00 95.31 176 ARG A N 1
ATOM 1397 C CA . ARG A 1 176 ? 2.554 -7.483 -5.024 1.00 95.31 176 ARG A CA 1
ATOM 1398 C C . ARG A 1 176 ? 2.263 -6.046 -5.415 1.00 95.31 176 ARG A C 1
ATOM 1400 O O . ARG A 1 176 ? 2.854 -5.115 -4.872 1.00 95.31 176 ARG A O 1
ATOM 1407 N N . VAL A 1 177 ? 1.335 -5.881 -6.345 1.00 94.81 177 VAL A N 1
ATOM 1408 C CA . VAL A 1 177 ? 0.813 -4.587 -6.780 1.00 94.81 177 VAL A CA 1
ATOM 1409 C C . VAL A 1 177 ? -0.666 -4.536 -6.437 1.00 94.81 177 VAL A C 1
ATOM 1411 O O . VAL A 1 177 ? -1.403 -5.432 -6.832 1.00 94.81 177 VAL A O 1
ATOM 1414 N N . PHE A 1 178 ? -1.084 -3.485 -5.738 1.00 94.56 178 PHE A N 1
ATOM 1415 C CA . PHE A 1 178 ? -2.466 -3.198 -5.366 1.00 94.56 178 PHE A CA 1
ATOM 1416 C C . PHE A 1 178 ? -2.893 -1.910 -6.071 1.00 94.56 178 PHE A C 1
ATOM 1418 O O . PHE A 1 178 ? -2.617 -0.814 -5.581 1.00 94.56 178 PHE A O 1
ATOM 1425 N N . ARG A 1 179 ? -3.494 -2.030 -7.255 1.00 92.50 179 ARG A N 1
ATOM 1426 C CA . ARG A 1 179 ? -3.958 -0.889 -8.057 1.00 92.50 179 ARG A CA 1
ATOM 1427 C C . ARG A 1 179 ? -5.334 -0.439 -7.578 1.00 92.50 179 ARG A C 1
ATOM 1429 O O . ARG A 1 179 ? -6.180 -1.288 -7.335 1.00 92.50 179 ARG A O 1
ATOM 1436 N N . VAL A 1 180 ? -5.564 0.865 -7.461 1.00 90.75 180 VAL A N 1
ATOM 1437 C CA . VAL A 1 180 ? -6.880 1.428 -7.130 1.00 90.75 180 VAL A CA 1
ATOM 1438 C C . VAL A 1 180 ? -7.786 1.341 -8.363 1.00 90.75 180 VAL A C 1
ATOM 1440 O O . VAL A 1 180 ? -7.471 1.921 -9.397 1.00 90.75 180 VAL A O 1
ATOM 1443 N N . GLU A 1 181 ? -8.891 0.599 -8.260 1.00 90.44 181 GLU A N 1
ATOM 1444 C CA . GLU A 1 181 ? -9.908 0.460 -9.320 1.00 90.44 181 GLU A CA 1
ATOM 1445 C C . GLU A 1 181 ? -11.120 1.363 -9.079 1.00 90.44 181 GLU A C 1
ATOM 1447 O O . GLU A 1 181 ? -11.722 1.875 -10.018 1.00 90.44 181 GLU A O 1
ATOM 1452 N N . GLU A 1 182 ? -11.506 1.521 -7.814 1.00 91.00 182 GLU A N 1
ATOM 1453 C CA . GLU A 1 182 ? -12.656 2.316 -7.388 1.00 91.00 182 GLU A CA 1
ATOM 1454 C C . GLU A 1 182 ? -12.332 2.991 -6.059 1.00 91.00 182 GLU A C 1
ATOM 1456 O O . GLU A 1 182 ? -11.621 2.422 -5.229 1.00 91.00 182 GLU A O 1
ATOM 1461 N N . GLY A 1 183 ? -12.879 4.187 -5.855 1.00 90.88 183 GLY A N 1
ATOM 1462 C CA . GLY A 1 183 ? -12.537 5.036 -4.722 1.00 90.88 183 GLY A CA 1
ATOM 1463 C C . GLY A 1 183 ? -11.286 5.869 -4.983 1.00 90.88 183 GLY A C 1
ATOM 1464 O O . GLY A 1 183 ? -10.748 5.877 -6.088 1.00 90.88 183 GLY A O 1
ATOM 1465 N N . ASN A 1 184 ? -10.844 6.604 -3.967 1.00 88.38 184 ASN A N 1
ATOM 1466 C CA . ASN A 1 184 ? -9.654 7.440 -4.033 1.00 88.38 184 ASN A CA 1
ATOM 1467 C C . ASN A 1 184 ? -8.869 7.348 -2.726 1.00 88.38 184 ASN A C 1
ATOM 1469 O O . ASN A 1 184 ? -9.444 7.343 -1.639 1.00 88.38 184 ASN A O 1
ATOM 1473 N N . VAL A 1 185 ? -7.546 7.343 -2.857 1.00 87.38 185 VAL A N 1
ATOM 1474 C CA . VAL A 1 185 ? -6.612 7.628 -1.768 1.00 87.38 185 VAL A CA 1
ATOM 1475 C C . VAL A 1 185 ? -5.703 8.735 -2.245 1.00 87.38 185 VAL A C 1
ATOM 1477 O O . VAL A 1 185 ? -5.190 8.674 -3.362 1.00 87.38 185 VAL A O 1
ATOM 1480 N N . ALA A 1 186 ? -5.467 9.731 -1.413 1.00 87.25 186 ALA A N 1
ATOM 1481 C CA . ALA A 1 186 ? -4.595 10.820 -1.800 1.00 87.25 186 ALA A CA 1
ATOM 1482 C C . ALA A 1 186 ? -4.068 11.589 -0.609 1.00 87.25 186 ALA A C 1
ATOM 1484 O O . ALA A 1 186 ? -4.562 11.481 0.512 1.00 87.25 186 ALA A O 1
ATOM 1485 N N . LEU A 1 187 ? -3.038 12.359 -0.908 1.00 82.69 187 LEU A N 1
ATOM 1486 C CA . LEU A 1 187 ? -2.233 13.070 0.055 1.00 82.69 187 LEU A CA 1
ATOM 1487 C C . LEU A 1 187 ? -2.355 14.555 -0.269 1.00 82.69 187 LEU A C 1
ATOM 1489 O O . LEU A 1 187 ? -1.978 14.976 -1.365 1.00 82.69 187 LEU A O 1
ATOM 1493 N N . ASP A 1 188 ? -2.906 15.295 0.681 1.00 79.75 188 ASP A N 1
ATOM 1494 C CA . ASP A 1 188 ? -3.000 16.750 0.693 1.00 79.75 188 ASP A CA 1
ATOM 1495 C C . ASP A 1 188 ? -1.869 17.248 1.596 1.00 79.75 188 ASP A C 1
ATOM 1497 O O . ASP A 1 188 ? -1.810 16.910 2.785 1.00 79.75 188 ASP A O 1
ATOM 1501 N N . VAL A 1 189 ? -0.896 17.937 1.002 1.00 72.19 189 VAL A N 1
ATOM 1502 C CA . VAL A 1 189 ? 0.284 18.428 1.719 1.00 72.19 189 VAL A CA 1
ATOM 1503 C C . VAL A 1 189 ? 0.059 19.896 2.057 1.00 72.19 189 VAL A C 1
ATOM 1505 O O . VAL A 1 189 ? -0.154 20.719 1.173 1.00 72.19 189 VAL A O 1
ATOM 1508 N N . ASP A 1 190 ? 0.133 20.235 3.344 1.00 68.69 190 ASP A N 1
ATOM 1509 C CA . ASP A 1 190 ? -0.251 21.550 3.850 1.00 68.69 190 ASP A CA 1
ATOM 1510 C C . ASP A 1 190 ? 0.498 22.699 3.148 1.00 68.69 190 ASP A C 1
ATOM 1512 O O . ASP A 1 190 ? 1.725 22.712 3.020 1.00 68.69 190 ASP A O 1
ATOM 1516 N N . GLY A 1 191 ? -0.237 23.754 2.789 1.00 54.19 191 GLY A N 1
ATOM 1517 C CA . GLY A 1 191 ? 0.277 24.876 1.993 1.00 54.19 191 GLY A CA 1
ATOM 1518 C C . GLY A 1 191 ? 1.460 25.659 2.594 1.00 54.19 191 GLY A C 1
ATOM 1519 O O . GLY A 1 191 ? 2.203 26.309 1.857 1.00 54.19 191 GLY A O 1
ATOM 1520 N N . TRP A 1 192 ? 1.689 25.608 3.913 1.00 56.91 192 TRP A N 1
ATOM 1521 C CA . TRP A 1 192 ? 2.851 26.271 4.536 1.00 56.91 192 TRP A CA 1
ATOM 1522 C C . TRP A 1 192 ? 4.172 25.563 4.194 1.00 56.91 192 TRP A C 1
ATOM 1524 O O . TRP A 1 192 ? 5.210 26.208 4.033 1.00 56.91 192 TRP A O 1
ATOM 1534 N N . LEU A 1 193 ? 4.130 24.243 4.022 1.00 57.38 193 LEU A N 1
ATOM 1535 C CA . LEU A 1 193 ? 5.248 23.449 3.525 1.00 57.38 193 LEU A CA 1
ATOM 1536 C C . LEU A 1 193 ? 5.535 23.718 2.069 1.00 57.38 193 LEU A C 1
ATOM 1538 O O . LEU A 1 193 ? 6.693 23.783 1.661 1.00 57.38 193 LEU A O 1
ATOM 1542 N N . ASP A 1 194 ? 4.477 23.944 1.312 1.00 58.09 194 ASP A N 1
ATOM 1543 C CA . ASP A 1 194 ? 4.562 24.338 -0.078 1.00 58.09 194 ASP A CA 1
ATOM 1544 C C . ASP A 1 194 ? 5.202 25.729 -0.239 1.00 58.09 194 ASP A C 1
ATOM 1546 O O . ASP A 1 194 ? 5.957 25.974 -1.189 1.00 58.09 194 ASP A O 1
ATOM 1550 N N . ALA A 1 195 ? 5.002 26.619 0.742 1.00 58.88 195 ALA A N 1
ATOM 1551 C CA . ALA A 1 195 ? 5.690 27.906 0.827 1.00 58.88 195 ALA A CA 1
ATOM 1552 C C . ALA A 1 195 ? 7.187 27.769 1.173 1.00 58.88 195 ALA A C 1
ATOM 1554 O O . ALA A 1 195 ? 8.000 28.529 0.647 1.00 58.88 195 ALA A O 1
ATOM 1555 N N . LEU A 1 196 ? 7.572 26.792 2.006 1.00 56.12 196 LEU A N 1
ATOM 1556 C CA . LEU A 1 196 ? 8.970 26.561 2.410 1.00 56.12 196 LEU A CA 1
ATOM 1557 C C . LEU A 1 196 ? 9.783 25.744 1.399 1.00 56.12 196 LEU A C 1
ATOM 1559 O O . LEU A 1 196 ? 10.959 26.024 1.179 1.00 56.12 196 LEU A O 1
ATOM 1563 N N . LEU A 1 197 ? 9.176 24.730 0.783 1.00 57.62 197 LEU A N 1
ATOM 1564 C CA . LEU A 1 197 ? 9.830 23.817 -0.163 1.00 57.62 197 LEU A CA 1
ATOM 1565 C C . LEU A 1 197 ? 9.641 24.245 -1.625 1.00 57.62 197 LEU A C 1
ATOM 1567 O O . LEU A 1 197 ? 10.175 23.611 -2.540 1.00 57.62 197 LEU A O 1
ATOM 1571 N N . GLY A 1 198 ? 8.936 25.362 -1.828 1.00 53.41 198 GLY A N 1
ATOM 1572 C CA . GLY A 1 198 ? 8.775 26.054 -3.095 1.00 53.41 198 GLY A CA 1
ATOM 1573 C C . GLY A 1 198 ? 7.928 25.268 -4.086 1.00 53.41 198 GLY A C 1
ATOM 1574 O O . GLY A 1 198 ? 8.486 24.703 -5.018 1.00 53.41 198 GLY A O 1
ATOM 1575 N N . LYS A 1 199 ? 6.598 25.255 -3.916 1.00 57.81 199 LYS A N 1
ATOM 1576 C CA . LYS A 1 199 ? 5.595 24.703 -4.864 1.00 57.81 199 LYS A CA 1
ATOM 1577 C C . LYS A 1 199 ? 5.931 23.313 -5.435 1.00 57.81 199 LYS A C 1
ATOM 1579 O O . LYS A 1 199 ? 5.602 23.014 -6.584 1.00 57.81 199 LYS A O 1
ATOM 1584 N N . LYS A 1 200 ? 6.710 22.510 -4.710 1.00 56.91 200 LYS A N 1
ATOM 1585 C CA . LYS A 1 200 ? 7.243 21.226 -5.192 1.00 56.91 200 LYS A CA 1
ATOM 1586 C C . LYS A 1 200 ? 6.502 20.037 -4.598 1.00 56.91 200 LYS A C 1
ATOM 1588 O O . LYS A 1 200 ? 6.689 18.934 -5.115 1.00 56.91 200 LYS A O 1
ATOM 1593 N N . LEU A 1 201 ? 5.704 20.244 -3.551 1.00 61.88 201 LEU A N 1
ATOM 1594 C CA . LEU A 1 201 ? 4.868 19.215 -2.951 1.00 61.88 201 LEU A CA 1
ATOM 1595 C C . LEU A 1 201 ? 3.446 19.397 -3.470 1.00 61.88 201 LEU A C 1
ATOM 1597 O O . LEU A 1 201 ? 2.582 19.941 -2.804 1.00 61.88 201 LEU A O 1
ATOM 1601 N N . ASP A 1 202 ? 3.235 18.942 -4.703 1.00 67.75 202 ASP A N 1
ATOM 1602 C CA . ASP A 1 202 ? 1.894 18.862 -5.273 1.00 67.75 202 ASP A CA 1
ATOM 1603 C C . ASP A 1 202 ? 1.086 17.781 -4.538 1.00 67.75 202 ASP A C 1
ATOM 1605 O O . ASP A 1 202 ? 1.601 16.679 -4.306 1.00 67.75 202 ASP A O 1
ATOM 1609 N N . ASP A 1 203 ? -0.193 18.062 -4.274 1.00 81.69 203 ASP A N 1
ATOM 1610 C CA . ASP A 1 203 ? -1.182 17.039 -3.931 1.00 81.69 203 ASP A CA 1
ATOM 1611 C C . ASP A 1 203 ? -1.061 15.845 -4.871 1.00 81.69 203 ASP A C 1
ATOM 1613 O O . ASP A 1 203 ? -0.885 15.998 -6.090 1.00 81.69 203 ASP A O 1
ATOM 1617 N N . ALA A 1 204 ? -1.195 14.650 -4.309 1.00 86.25 204 ALA A N 1
ATOM 1618 C CA . ALA A 1 204 ? -0.956 13.421 -5.041 1.00 86.25 204 ALA A CA 1
ATOM 1619 C C . ALA A 1 204 ? -2.117 12.444 -4.874 1.00 86.25 204 ALA A C 1
ATOM 1621 O O . ALA A 1 204 ? -2.417 12.013 -3.762 1.00 86.25 204 ALA A O 1
ATOM 1622 N N . ALA A 1 205 ? -2.703 12.024 -5.995 1.00 88.88 205 ALA A N 1
ATOM 1623 C CA . ALA A 1 205 ? -3.651 10.918 -6.038 1.00 88.88 205 ALA A CA 1
ATOM 1624 C C . ALA A 1 205 ? -2.887 9.594 -6.152 1.00 88.88 205 ALA A C 1
ATOM 1626 O O . ALA A 1 205 ? -2.076 9.417 -7.065 1.00 88.88 205 ALA A O 1
ATOM 1627 N N . VAL A 1 206 ? -3.108 8.672 -5.219 1.00 90.06 206 VAL A N 1
ATOM 1628 C CA . VAL A 1 206 ? -2.481 7.347 -5.219 1.00 90.06 206 VAL A CA 1
ATOM 1629 C C . VAL A 1 206 ? -3.166 6.458 -6.250 1.00 90.06 206 VAL A C 1
ATOM 1631 O O . VAL A 1 206 ? -4.384 6.328 -6.277 1.00 90.06 206 VAL A O 1
ATOM 1634 N N . LEU A 1 207 ? -2.354 5.819 -7.083 1.00 90.75 207 LEU A N 1
ATOM 1635 C CA . LEU A 1 207 ? -2.790 4.934 -8.160 1.00 90.75 207 LEU A CA 1
ATOM 1636 C C . LEU A 1 207 ? -2.602 3.469 -7.797 1.00 90.75 207 LEU A C 1
ATOM 1638 O O . LEU A 1 207 ? -3.406 2.614 -8.161 1.00 90.75 207 LEU A O 1
ATOM 1642 N N . ALA A 1 208 ? -1.506 3.167 -7.108 1.00 92.69 208 ALA A N 1
ATOM 1643 C CA . ALA A 1 208 ? -1.221 1.824 -6.653 1.00 92.69 208 ALA A CA 1
ATOM 1644 C C . ALA A 1 208 ? -0.290 1.826 -5.447 1.00 92.69 208 ALA A C 1
ATOM 1646 O O . ALA A 1 208 ? 0.561 2.704 -5.295 1.00 92.69 208 ALA A O 1
ATOM 1647 N N . PHE A 1 209 ? -0.387 0.765 -4.661 1.00 94.88 209 PHE A N 1
ATOM 1648 C CA . PHE A 1 209 ? 0.620 0.386 -3.683 1.00 94.88 209 PHE A CA 1
ATOM 1649 C C . PHE A 1 209 ? 1.418 -0.794 -4.225 1.00 94.88 209 PHE A C 1
ATOM 1651 O O . PHE A 1 209 ? 0.868 -1.687 -4.868 1.00 94.88 209 PHE A O 1
ATOM 1658 N N . VAL A 1 210 ? 2.720 -0.810 -3.978 1.00 96.00 210 VAL A N 1
ATOM 1659 C CA . VAL A 1 210 ? 3.604 -1.910 -4.367 1.00 96.00 210 VAL A CA 1
ATOM 1660 C C . VAL A 1 210 ? 4.367 -2.355 -3.138 1.00 96.00 210 VAL A C 1
ATOM 1662 O O . VAL A 1 210 ? 4.940 -1.520 -2.444 1.00 96.00 210 VAL A O 1
ATOM 1665 N N . ALA A 1 211 ? 4.401 -3.657 -2.883 1.00 95.81 211 ALA A N 1
ATOM 1666 C CA . ALA A 1 211 ? 5.192 -4.255 -1.819 1.00 95.81 211 ALA A CA 1
ATOM 1667 C C . ALA A 1 211 ? 5.997 -5.437 -2.360 1.00 95.81 211 ALA A C 1
ATOM 1669 O O . ALA A 1 211 ? 5.550 -6.138 -3.260 1.00 95.81 211 ALA A O 1
ATOM 1670 N N . GLY A 1 212 ? 7.184 -5.669 -1.815 1.00 95.19 212 GLY A N 1
ATOM 1671 C CA . GLY A 1 212 ? 8.023 -6.809 -2.169 1.00 95.19 212 GLY A CA 1
ATOM 1672 C C . GLY A 1 212 ? 9.176 -6.989 -1.191 1.00 95.19 212 GLY A C 1
ATOM 1673 O O . GLY A 1 212 ? 9.327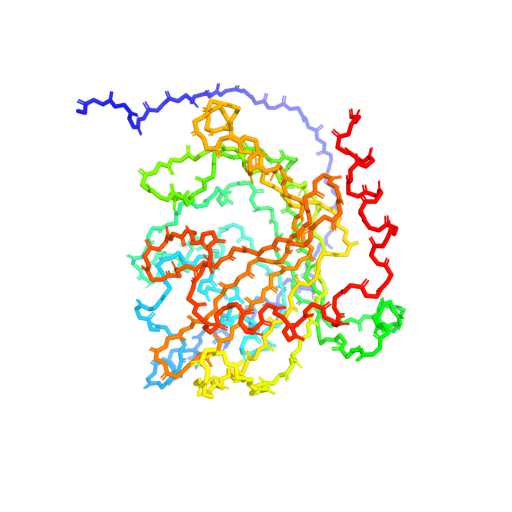 -6.240 -0.222 1.00 95.19 212 GLY A O 1
ATOM 1674 N N . ARG A 1 213 ? 10.009 -7.995 -1.444 1.00 94.69 213 ARG A N 1
ATOM 1675 C CA . ARG A 1 213 ? 11.170 -8.342 -0.622 1.00 94.69 213 ARG A CA 1
ATOM 1676 C C . ARG A 1 213 ? 12.455 -7.990 -1.356 1.00 94.69 213 ARG A C 1
ATOM 1678 O O . ARG A 1 213 ? 12.796 -8.625 -2.353 1.00 94.69 213 ARG A O 1
ATOM 1685 N N . GLY A 1 214 ? 13.144 -6.960 -0.871 1.00 91.81 214 GLY A N 1
ATOM 1686 C CA . GLY A 1 214 ? 14.500 -6.644 -1.303 1.00 91.81 214 GLY A CA 1
ATOM 1687 C C . GLY A 1 214 ? 15.537 -7.549 -0.623 1.00 91.81 214 GLY A C 1
ATOM 1688 O O . GLY A 1 214 ? 15.182 -8.398 0.196 1.00 91.81 214 GLY A O 1
ATOM 1689 N N . PRO A 1 215 ? 16.836 -7.367 -0.917 1.00 83.88 215 PRO A N 1
ATOM 1690 C CA . PRO A 1 215 ? 17.895 -8.223 -0.377 1.00 83.88 215 PRO A CA 1
ATOM 1691 C C . PRO A 1 215 ? 18.065 -8.130 1.144 1.00 83.88 215 PRO A C 1
ATOM 1693 O O . PRO A 1 215 ? 18.474 -9.100 1.773 1.00 83.88 215 PRO A O 1
ATOM 1696 N N . ARG A 1 216 ? 17.793 -6.954 1.723 1.00 87.12 216 ARG A N 1
ATOM 1697 C CA . ARG A 1 216 ? 18.023 -6.663 3.149 1.00 87.12 216 ARG A CA 1
ATOM 1698 C C . ARG A 1 216 ? 16.747 -6.427 3.944 1.00 87.12 216 ARG A C 1
ATOM 1700 O O . ARG A 1 216 ? 16.757 -6.577 5.157 1.00 87.12 216 ARG A O 1
ATOM 1707 N N . GLU A 1 217 ? 15.689 -5.993 3.272 1.00 90.12 217 GLU A N 1
ATOM 1708 C CA . GLU A 1 217 ? 14.433 -5.614 3.907 1.00 90.12 217 GLU A CA 1
ATOM 1709 C C . GLU A 1 217 ? 13.305 -5.550 2.879 1.00 90.12 217 GLU A C 1
ATOM 1711 O O . GLU A 1 217 ? 13.533 -5.503 1.661 1.00 90.12 217 GLU A O 1
ATOM 1716 N N . ARG A 1 218 ? 12.074 -5.515 3.385 1.00 92.56 218 ARG A N 1
ATOM 1717 C CA . ARG A 1 218 ? 10.889 -5.225 2.585 1.00 92.56 218 ARG A CA 1
ATOM 1718 C C . ARG A 1 218 ? 10.987 -3.845 1.935 1.00 92.56 218 ARG A C 1
ATOM 1720 O O . ARG A 1 218 ? 11.539 -2.894 2.487 1.00 92.56 218 ARG A O 1
ATOM 1727 N N . VAL A 1 219 ? 10.436 -3.756 0.735 1.00 93.25 219 VAL A N 1
ATOM 1728 C CA . VAL A 1 219 ? 10.274 -2.510 -0.009 1.00 93.25 219 VAL A CA 1
ATOM 1729 C C . VAL A 1 219 ? 8.781 -2.317 -0.189 1.00 93.25 219 VAL A C 1
ATOM 1731 O O . VAL A 1 219 ? 8.123 -3.197 -0.738 1.00 93.25 219 VAL A O 1
ATOM 1734 N N . ALA A 1 220 ? 8.251 -1.193 0.277 1.00 94.25 220 ALA A N 1
ATOM 1735 C CA . ALA A 1 220 ? 6.869 -0.805 0.046 1.00 94.25 220 ALA A CA 1
ATOM 1736 C C . ALA A 1 220 ? 6.828 0.630 -0.465 1.00 94.25 220 ALA A C 1
ATOM 1738 O O . ALA A 1 220 ? 7.568 1.480 0.017 1.00 94.25 220 ALA A O 1
ATOM 1739 N N . LEU A 1 221 ? 5.993 0.913 -1.455 1.00 94.25 221 LEU A N 1
ATOM 1740 C CA . LEU A 1 221 ? 5.865 2.249 -2.024 1.00 94.25 221 LEU A CA 1
ATOM 1741 C C . LEU A 1 221 ? 4.444 2.515 -2.511 1.00 94.25 221 LEU A C 1
ATOM 1743 O O . LEU A 1 221 ? 3.726 1.593 -2.893 1.00 94.25 221 LEU A O 1
ATOM 1747 N N . ALA A 1 222 ? 4.061 3.785 -2.523 1.00 92.75 222 ALA A N 1
ATOM 1748 C CA . ALA A 1 222 ? 2.913 4.273 -3.271 1.00 92.75 222 ALA A CA 1
ATOM 1749 C C . ALA A 1 222 ? 3.398 4.829 -4.611 1.00 92.75 222 ALA A C 1
ATOM 1751 O O . ALA A 1 222 ? 4.429 5.505 -4.682 1.00 92.75 222 ALA A O 1
ATOM 1752 N N . ILE A 1 223 ? 2.649 4.547 -5.671 1.00 91.12 223 ILE A N 1
ATOM 1753 C CA . ILE A 1 223 ? 2.770 5.195 -6.975 1.00 91.12 223 ILE A CA 1
ATOM 1754 C C . ILE A 1 223 ? 1.573 6.118 -7.100 1.00 91.12 223 ILE A C 1
ATOM 1756 O O . ILE A 1 223 ? 0.432 5.670 -7.009 1.00 91.12 223 ILE A O 1
ATOM 1760 N N . SER A 1 224 ? 1.850 7.394 -7.319 1.00 90.38 224 SER A N 1
ATOM 1761 C CA . SER A 1 224 ? 0.853 8.454 -7.319 1.00 90.38 224 SER A CA 1
ATOM 1762 C C . SER A 1 224 ? 1.025 9.357 -8.533 1.00 90.38 224 SER A C 1
ATOM 1764 O O . SER A 1 224 ? 2.029 9.297 -9.250 1.00 90.38 224 SER A O 1
ATOM 1766 N N . VAL A 1 225 ? 0.060 10.239 -8.743 1.00 88.00 225 VAL A N 1
ATOM 1767 C CA . VAL A 1 225 ? 0.103 11.271 -9.771 1.00 88.00 225 VAL A CA 1
ATOM 1768 C C . VAL A 1 225 ? -0.236 12.626 -9.167 1.00 88.00 225 VAL A C 1
ATOM 1770 O O . VAL A 1 225 ? -1.198 12.758 -8.415 1.00 88.00 225 VAL A O 1
ATOM 1773 N N . GLY A 1 226 ? 0.588 13.626 -9.471 1.00 86.88 226 GLY A N 1
ATOM 1774 C CA . GLY A 1 226 ? 0.343 15.004 -9.052 1.00 86.88 226 GLY A CA 1
ATOM 1775 C C . GLY A 1 226 ? -0.715 15.696 -9.915 1.00 86.88 226 GLY A C 1
ATOM 1776 O O . GLY A 1 226 ? -1.082 15.198 -10.983 1.00 86.88 226 GLY A O 1
ATOM 1777 N N . ARG A 1 227 ? -1.137 16.900 -9.513 1.00 81.50 227 ARG A N 1
ATOM 1778 C CA . ARG A 1 227 ? -2.138 17.722 -10.235 1.00 81.50 227 ARG A CA 1
ATOM 1779 C C . ARG A 1 227 ? -1.855 17.904 -11.735 1.00 81.50 227 ARG A C 1
ATOM 1781 O O . ARG A 1 227 ? -2.775 17.993 -12.535 1.00 81.50 227 ARG A O 1
ATOM 1788 N N . LYS A 1 228 ? -0.580 17.940 -12.139 1.00 82.38 228 LYS A N 1
ATOM 1789 C CA . LYS A 1 228 ? -0.149 18.099 -13.547 1.00 82.38 228 LYS A CA 1
ATOM 1790 C C . LYS A 1 228 ? 0.065 16.777 -14.295 1.00 82.38 228 LYS A C 1
ATOM 1792 O O . LYS A 1 228 ? 0.793 16.754 -15.284 1.00 82.38 228 LYS A O 1
ATOM 1797 N N . GLY A 1 229 ? -0.444 15.658 -13.784 1.00 83.25 229 GLY A N 1
ATOM 1798 C CA . GLY A 1 229 ? -0.193 14.338 -14.374 1.00 83.25 229 GLY A CA 1
ATOM 1799 C C . GLY A 1 229 ? 1.228 13.806 -14.129 1.00 83.25 229 GLY A C 1
ATOM 1800 O O . GLY A 1 229 ? 1.598 12.748 -14.635 1.00 83.25 229 GLY A O 1
ATOM 1801 N N . ARG A 1 230 ? 2.058 14.518 -13.352 1.00 84.94 230 ARG A N 1
ATOM 1802 C CA . ARG A 1 230 ? 3.439 14.104 -13.079 1.00 84.94 230 ARG A CA 1
ATOM 1803 C C . ARG A 1 230 ? 3.438 12.842 -12.206 1.00 84.94 230 ARG A C 1
ATOM 1805 O O . ARG A 1 230 ? 2.854 12.883 -11.125 1.00 84.94 230 ARG A O 1
ATOM 1812 N N . PRO A 1 231 ? 4.144 11.764 -12.593 1.00 86.81 231 PRO A N 1
ATOM 1813 C CA . PRO A 1 231 ? 4.248 10.575 -11.761 1.00 86.81 231 PRO A CA 1
ATOM 1814 C C . PRO A 1 231 ? 5.119 10.851 -10.531 1.00 86.81 231 PRO A C 1
ATOM 1816 O O . PRO A 1 231 ? 6.268 11.297 -10.640 1.00 86.81 231 PRO A O 1
ATOM 1819 N N . ILE A 1 232 ? 4.573 10.532 -9.365 1.00 88.69 232 ILE A N 1
ATOM 1820 C CA . ILE A 1 232 ? 5.192 10.657 -8.046 1.00 88.69 232 ILE A CA 1
ATOM 1821 C C . ILE A 1 232 ? 5.290 9.250 -7.446 1.00 88.69 232 ILE A C 1
ATOM 1823 O O . ILE A 1 232 ? 4.528 8.347 -7.786 1.00 88.69 232 ILE A O 1
ATOM 1827 N N . TYR A 1 233 ? 6.272 9.030 -6.583 1.00 90.75 233 TYR A N 1
ATOM 1828 C CA . TYR A 1 233 ? 6.298 7.849 -5.732 1.00 90.75 233 TYR A CA 1
ATOM 1829 C C . TYR A 1 233 ? 6.798 8.241 -4.350 1.00 90.75 233 TYR A C 1
ATOM 1831 O O . TYR A 1 233 ? 7.583 9.179 -4.229 1.00 90.75 233 TYR A O 1
ATOM 1839 N N . GLY A 1 234 ? 6.352 7.518 -3.332 1.00 89.06 234 GLY A N 1
ATOM 1840 C CA . GLY A 1 234 ? 6.861 7.631 -1.970 1.00 89.06 234 GLY A CA 1
ATOM 1841 C C . GLY A 1 234 ? 7.124 6.239 -1.427 1.00 89.06 234 GLY A C 1
ATOM 1842 O O . GLY A 1 234 ? 6.279 5.358 -1.573 1.00 89.06 234 GLY A O 1
ATOM 1843 N N . GLU A 1 235 ? 8.299 6.017 -0.845 1.00 91.62 235 GLU A N 1
ATOM 1844 C CA . GLU A 1 235 ? 8.603 4.751 -0.180 1.00 91.62 235 GLU A CA 1
ATOM 1845 C C . GLU A 1 235 ? 8.085 4.773 1.260 1.00 91.62 235 GLU A C 1
ATOM 1847 O O . GLU A 1 235 ? 8.331 5.729 1.993 1.00 91.62 235 GLU A O 1
ATOM 1852 N N . PHE A 1 236 ? 7.426 3.699 1.681 1.00 88.38 236 PHE A N 1
ATOM 1853 C CA . PHE A 1 236 ? 7.104 3.431 3.075 1.00 88.38 236 PHE A CA 1
ATOM 1854 C C . PHE A 1 236 ? 8.238 2.623 3.706 1.00 88.38 236 PHE A C 1
ATOM 1856 O O . PHE A 1 236 ? 8.435 1.444 3.400 1.00 88.38 236 PHE A O 1
ATOM 1863 N N . ASN A 1 237 ? 8.966 3.240 4.632 1.00 88.56 237 ASN A N 1
ATOM 1864 C CA . ASN A 1 237 ? 9.826 2.508 5.547 1.00 88.56 237 ASN A CA 1
ATOM 1865 C C . ASN A 1 237 ? 8.935 1.848 6.609 1.00 88.56 237 ASN A C 1
ATOM 1867 O O . ASN A 1 237 ? 8.571 2.465 7.611 1.00 88.56 237 ASN A O 1
ATOM 1871 N N . LEU A 1 238 ? 8.573 0.588 6.357 1.00 87.69 238 LEU A N 1
ATOM 1872 C CA . LEU A 1 238 ? 7.666 -0.193 7.201 1.00 87.69 238 LEU A CA 1
ATOM 1873 C C . LEU A 1 238 ? 8.213 -0.426 8.615 1.00 87.69 238 LEU A C 1
ATOM 1875 O O . LEU A 1 238 ? 7.432 -0.565 9.553 1.00 87.69 238 LEU A O 1
ATOM 1879 N N . ARG A 1 239 ? 9.539 -0.444 8.783 1.00 89.81 239 ARG A N 1
ATOM 1880 C CA . ARG A 1 239 ? 10.194 -0.671 10.077 1.00 89.81 239 ARG A CA 1
ATOM 1881 C C . ARG A 1 239 ? 10.109 0.564 10.964 1.00 89.81 239 ARG A C 1
ATOM 1883 O O . ARG A 1 239 ? 9.859 0.460 12.161 1.00 89.81 239 ARG A O 1
ATOM 1890 N N . GLU A 1 240 ? 10.343 1.732 10.379 1.00 87.69 240 GLU A N 1
ATOM 1891 C CA . GLU A 1 240 ? 10.331 2.997 11.112 1.00 87.69 240 GLU A CA 1
ATOM 1892 C C . GLU A 1 240 ? 8.951 3.645 11.186 1.00 87.69 240 GLU A C 1
ATOM 1894 O O . GLU A 1 240 ? 8.774 4.551 12.001 1.00 87.69 240 GLU A O 1
ATOM 1899 N N . ASP A 1 241 ? 7.993 3.170 10.384 1.00 82.50 241 ASP A N 1
ATOM 1900 C CA . ASP A 1 241 ? 6.675 3.787 10.226 1.00 82.50 241 ASP A CA 1
ATOM 1901 C C . ASP A 1 241 ? 6.825 5.223 9.685 1.00 82.50 241 ASP A C 1
ATOM 1903 O O . ASP A 1 241 ? 6.377 6.201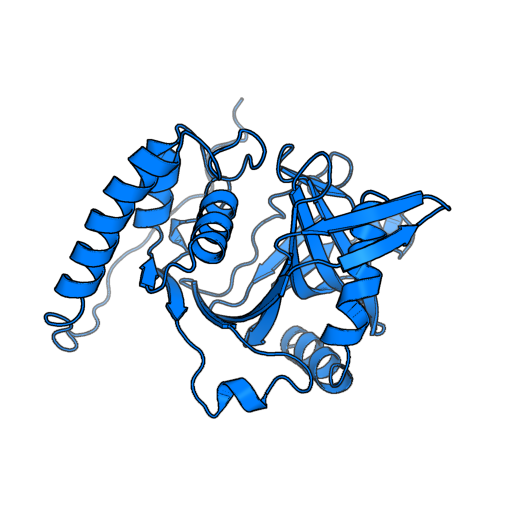 10.284 1.00 82.50 241 ASP A O 1
ATOM 1907 N N . LYS A 1 242 ? 7.538 5.369 8.554 1.00 84.00 242 LYS A N 1
ATOM 1908 C CA . LYS A 1 242 ? 7.830 6.667 7.909 1.00 84.00 242 LYS A CA 1
ATOM 1909 C C . LYS A 1 242 ? 7.699 6.615 6.392 1.00 84.00 242 LYS A C 1
ATOM 1911 O O . LYS A 1 242 ? 7.994 5.592 5.778 1.00 84.00 242 LYS A O 1
ATOM 1916 N N . VAL A 1 243 ? 7.373 7.755 5.784 1.00 81.12 243 VAL A N 1
ATOM 1917 C CA . VAL A 1 243 ? 7.396 7.928 4.324 1.00 81.12 243 VAL A CA 1
ATOM 1918 C C . VAL A 1 243 ? 8.654 8.685 3.907 1.00 81.12 243 VAL A C 1
ATOM 1920 O O . VAL A 1 243 ? 8.970 9.747 4.441 1.00 81.12 243 VAL A O 1
ATOM 1923 N N . GLN A 1 244 ? 9.367 8.143 2.923 1.00 83.44 244 GLN A N 1
ATOM 1924 C CA . GLN A 1 244 ? 10.538 8.747 2.300 1.00 83.44 244 GLN A CA 1
ATOM 1925 C C . GLN A 1 244 ? 10.164 9.236 0.886 1.00 83.44 244 GLN A C 1
ATOM 1927 O O . GLN A 1 244 ? 10.016 8.411 -0.020 1.00 83.44 244 GLN A O 1
ATOM 1932 N N . PRO A 1 245 ? 10.043 10.561 0.650 1.00 76.75 245 PRO A N 1
ATOM 1933 C CA . PRO A 1 245 ? 9.587 11.118 -0.634 1.00 76.75 245 PRO A CA 1
ATOM 1934 C C . PRO A 1 245 ? 10.455 10.772 -1.850 1.00 76.75 245 PRO A C 1
ATOM 1936 O O . PRO A 1 245 ? 9.990 10.798 -2.985 1.00 76.75 245 PRO A O 1
ATOM 1939 N N . HIS A 1 246 ? 11.733 10.468 -1.636 1.00 81.25 246 HIS A N 1
ATOM 1940 C CA . HIS A 1 246 ? 12.642 10.033 -2.702 1.00 81.25 246 HIS A CA 1
ATOM 1941 C C . HIS A 1 246 ? 12.990 8.547 -2.607 1.00 81.25 246 HIS A C 1
ATOM 1943 O O . HIS A 1 246 ? 13.527 7.984 -3.564 1.00 81.25 246 HIS A O 1
ATOM 1949 N N . GLY A 1 247 ? 12.621 7.911 -1.491 1.00 87.19 247 GLY A N 1
ATOM 1950 C CA . GLY A 1 247 ? 12.970 6.540 -1.158 1.00 87.19 247 GLY A CA 1
ATOM 1951 C C . GLY A 1 247 ? 14.459 6.223 -1.296 1.00 87.19 247 GLY A C 1
ATOM 1952 O O . GLY A 1 247 ? 15.312 7.070 -1.570 1.00 87.19 247 GLY A O 1
ATOM 1953 N N . ARG A 1 248 ? 14.760 4.947 -1.136 1.00 93.62 248 ARG A N 1
ATOM 1954 C CA . ARG A 1 248 ? 16.039 4.317 -1.427 1.00 93.62 248 ARG A CA 1
ATOM 1955 C C . ARG A 1 248 ? 16.146 4.008 -2.929 1.00 93.62 248 ARG A C 1
ATOM 1957 O O . ARG A 1 248 ? 15.118 3.880 -3.609 1.00 93.62 248 ARG A O 1
ATOM 1964 N N . PRO A 1 249 ? 17.366 3.798 -3.463 1.00 94.75 249 PRO A N 1
ATOM 1965 C CA . PRO A 1 249 ? 17.581 3.404 -4.861 1.00 94.75 249 PRO A CA 1
ATOM 1966 C C . PRO A 1 249 ? 16.706 2.225 -5.318 1.00 94.75 249 PRO A C 1
ATOM 1968 O O . PRO A 1 249 ? 16.101 2.285 -6.391 1.00 94.75 249 PRO A O 1
ATOM 1971 N N . VAL A 1 250 ? 16.536 1.210 -4.462 1.00 94.94 250 VAL A N 1
ATOM 1972 C CA . VAL A 1 250 ? 15.684 0.042 -4.737 1.00 94.94 250 VAL A CA 1
ATOM 1973 C C . VAL A 1 250 ? 14.211 0.417 -4.951 1.00 94.94 250 VAL A C 1
ATOM 1975 O O . VAL A 1 250 ? 13.594 -0.052 -5.904 1.00 94.94 250 VAL A O 1
ATOM 1978 N N . ALA A 1 251 ? 13.645 1.312 -4.137 1.00 94.12 251 ALA A N 1
ATOM 1979 C CA . ALA A 1 251 ? 12.259 1.753 -4.288 1.00 94.12 251 ALA A CA 1
ATOM 1980 C C . ALA A 1 251 ? 12.074 2.586 -5.564 1.00 94.12 251 ALA A C 1
ATOM 1982 O O . ALA A 1 251 ? 11.087 2.424 -6.282 1.00 94.12 251 ALA A O 1
ATOM 1983 N N . ARG A 1 252 ? 13.060 3.425 -5.905 1.00 94.69 252 ARG A N 1
ATOM 1984 C CA . ARG A 1 252 ? 13.071 4.186 -7.162 1.00 94.69 252 ARG A CA 1
ATOM 1985 C C . ARG A 1 252 ? 13.072 3.270 -8.388 1.00 94.69 252 ARG A C 1
ATOM 1987 O O . ARG A 1 252 ? 12.283 3.485 -9.309 1.00 94.69 252 ARG A O 1
ATOM 1994 N N . GLY A 1 253 ? 13.942 2.260 -8.408 1.00 95.25 253 GLY A N 1
ATOM 1995 C CA . GLY A 1 253 ? 14.018 1.285 -9.500 1.00 95.25 253 GLY A CA 1
ATOM 1996 C C . GLY A 1 253 ? 12.762 0.419 -9.612 1.00 95.25 253 GLY A C 1
ATOM 1997 O O . GLY A 1 253 ? 12.237 0.231 -10.713 1.00 95.25 253 GLY A O 1
ATOM 1998 N N . LEU A 1 254 ? 12.207 -0.008 -8.474 1.00 95.50 254 LEU A N 1
ATOM 1999 C CA . LEU A 1 254 ? 10.945 -0.746 -8.429 1.00 95.50 254 LEU A CA 1
ATOM 2000 C C . LEU A 1 254 ? 9.781 0.107 -8.950 1.00 95.50 254 LEU A C 1
ATOM 2002 O O . LEU A 1 254 ? 9.027 -0.352 -9.804 1.00 95.50 254 LEU A O 1
ATOM 2006 N N . SER A 1 255 ? 9.678 1.372 -8.525 1.00 94.19 255 SER A N 1
ATOM 2007 C CA . SER A 1 255 ? 8.665 2.303 -9.038 1.00 94.19 255 SER A CA 1
ATOM 2008 C C . SER A 1 255 ? 8.758 2.443 -10.559 1.00 94.19 255 SER A C 1
ATOM 2010 O O . SER A 1 255 ? 7.744 2.322 -11.241 1.00 94.19 255 SER A O 1
ATOM 2012 N N . ARG A 1 256 ? 9.963 2.640 -11.116 1.00 93.62 256 ARG A N 1
ATOM 2013 C CA . ARG A 1 256 ? 10.166 2.711 -12.577 1.00 93.62 256 ARG A CA 1
ATOM 2014 C C . ARG A 1 256 ? 9.703 1.436 -13.285 1.00 93.62 256 ARG A C 1
ATOM 2016 O O . ARG A 1 256 ? 9.020 1.536 -14.298 1.00 93.62 256 ARG A O 1
ATOM 2023 N N . SER A 1 257 ? 10.023 0.273 -12.722 1.00 92.94 257 SER A N 1
ATOM 2024 C CA . SER A 1 257 ? 9.664 -1.033 -13.289 1.00 92.94 257 SER A CA 1
ATOM 2025 C C . SER A 1 257 ? 8.151 -1.283 -13.276 1.00 92.94 257 SER A C 1
ATOM 2027 O O . SER A 1 257 ? 7.601 -1.804 -14.241 1.00 92.94 257 SER A O 1
ATOM 2029 N N . CYS A 1 258 ? 7.456 -0.868 -12.213 1.00 90.75 258 CYS A N 1
ATOM 2030 C CA . CYS A 1 258 ? 6.010 -1.057 -12.085 1.00 90.75 258 CYS A CA 1
ATOM 2031 C C . CYS A 1 258 ? 5.186 0.005 -12.830 1.00 90.75 258 CYS A C 1
ATOM 2033 O O . CYS A 1 258 ? 4.054 -0.267 -13.217 1.00 90.75 258 CYS A O 1
ATOM 2035 N N . ARG A 1 259 ? 5.721 1.209 -13.071 1.00 85.38 259 ARG A N 1
ATOM 2036 C CA . ARG A 1 259 ? 4.980 2.298 -13.739 1.00 85.38 259 ARG A CA 1
ATOM 2037 C C . ARG A 1 259 ? 4.464 1.918 -15.119 1.00 85.38 259 ARG A C 1
ATOM 2039 O O . ARG A 1 259 ? 3.307 2.190 -15.412 1.00 85.38 259 ARG A O 1
ATOM 2046 N N . GLY A 1 260 ? 5.286 1.273 -15.948 1.00 80.38 260 GLY A N 1
ATOM 2047 C CA . GLY A 1 260 ? 4.873 0.868 -17.299 1.00 80.38 260 GLY A CA 1
ATOM 2048 C C . GLY A 1 260 ? 3.689 -0.104 -17.309 1.00 80.38 260 GLY A C 1
ATOM 2049 O O . GLY A 1 260 ? 2.960 -0.168 -18.290 1.00 80.38 260 GLY A O 1
ATOM 2050 N N . LEU A 1 261 ? 3.473 -0.813 -16.201 1.00 78.06 261 LEU A N 1
ATOM 2051 C CA . LEU A 1 261 ? 2.375 -1.757 -16.017 1.00 78.06 261 LEU A CA 1
ATOM 2052 C C . LEU A 1 261 ? 1.100 -1.102 -15.469 1.00 78.06 261 LEU A C 1
ATOM 2054 O O . LEU A 1 261 ? 0.002 -1.636 -15.615 1.00 78.06 261 LEU A O 1
ATOM 2058 N N . LEU A 1 262 ? 1.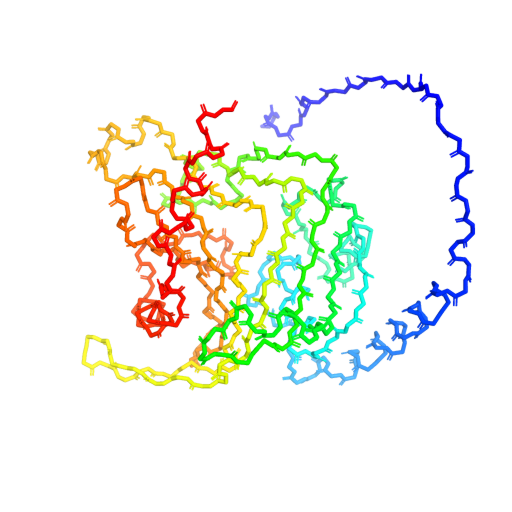259 0.039 -14.802 1.00 75.56 262 LEU A N 1
ATOM 2059 C CA . LEU A 1 262 ? 0.174 0.754 -14.144 1.00 75.56 262 LEU A CA 1
ATOM 2060 C C . LEU A 1 262 ? -0.408 1.851 -15.026 1.00 75.56 262 LEU A C 1
ATOM 2062 O O . LEU A 1 262 ? -1.614 2.022 -15.024 1.00 75.56 262 LEU A O 1
ATOM 2066 N N . LEU A 1 263 ? 0.436 2.570 -15.771 1.00 68.94 263 LEU A N 1
ATOM 2067 C CA . LEU A 1 263 ? 0.075 3.782 -16.511 1.00 68.94 263 LEU A CA 1
ATOM 2068 C C . LEU A 1 263 ? -0.709 3.605 -17.837 1.00 68.94 263 LEU A C 1
ATOM 2070 O O . LEU A 1 263 ? -1.308 4.594 -18.264 1.00 68.94 263 LEU A O 1
ATOM 2074 N N . PRO A 1 264 ? -0.750 2.446 -18.529 1.00 64.00 264 PRO A N 1
ATOM 2075 C CA . PRO A 1 264 ? -1.599 2.315 -19.715 1.00 64.00 264 PRO A CA 1
ATOM 2076 C C . PRO A 1 264 ? -3.082 2.528 -19.35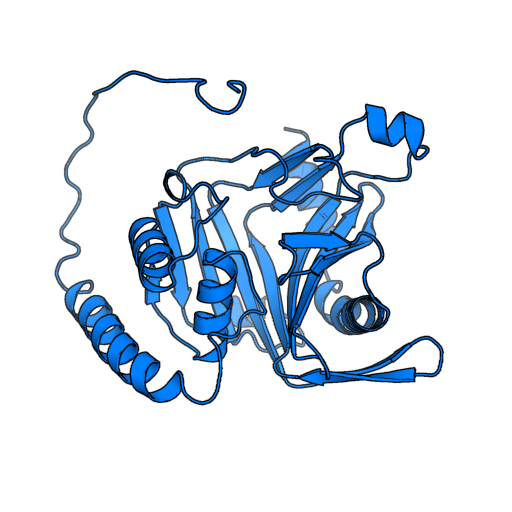7 1.00 64.00 264 PRO A C 1
ATOM 2078 O O . PRO A 1 264 ? -3.638 1.775 -18.561 1.00 64.00 264 PRO A O 1
ATOM 2081 N N . GLY A 1 265 ? -3.715 3.554 -19.942 1.00 58.72 265 GLY A N 1
ATOM 2082 C CA . GLY A 1 265 ? -5.123 3.914 -19.694 1.00 58.72 265 GLY A CA 1
ATOM 2083 C C . GLY A 1 265 ? -5.364 4.900 -18.543 1.00 58.72 265 GLY A C 1
ATOM 2084 O O . GLY A 1 265 ? -6.507 5.127 -18.161 1.00 58.72 265 GLY A O 1
ATOM 2085 N N . LEU A 1 266 ? -4.311 5.495 -17.975 1.00 56.50 266 LEU A N 1
ATOM 2086 C CA . LEU A 1 266 ? -4.426 6.346 -16.787 1.00 56.50 266 LEU A CA 1
ATOM 2087 C C . LEU A 1 266 ? -4.777 7.812 -17.074 1.00 56.50 266 LEU A C 1
ATOM 2089 O O . LEU A 1 266 ? -5.090 8.543 -16.140 1.00 56.50 266 LEU A O 1
ATOM 2093 N N . GLU A 1 267 ? -4.787 8.230 -18.341 1.00 57.91 267 GLU A N 1
ATOM 2094 C CA . GLU A 1 267 ? -5.277 9.556 -18.749 1.00 57.91 267 GLU A CA 1
ATOM 2095 C C . GLU A 1 267 ? -6.722 9.779 -18.258 1.00 57.91 267 GLU A C 1
ATOM 2097 O O . GLU A 1 267 ? -7.030 10.825 -17.678 1.00 57.91 267 GLU A O 1
ATOM 2102 N N . ASP A 1 268 ? -7.559 8.737 -18.335 1.00 59.16 268 ASP A N 1
ATOM 2103 C CA . ASP A 1 268 ? -8.924 8.742 -17.798 1.00 59.16 268 ASP A CA 1
ATOM 2104 C C . ASP A 1 268 ? -8.948 8.748 -16.262 1.00 59.16 268 ASP A C 1
ATOM 2106 O O . ASP A 1 268 ? -9.758 9.445 -15.647 1.00 59.16 268 ASP A O 1
ATOM 2110 N N . ALA A 1 269 ? -8.034 8.017 -15.617 1.00 54.41 269 ALA A N 1
ATOM 2111 C CA . ALA A 1 269 ? -7.981 7.907 -14.161 1.00 54.41 269 ALA A CA 1
ATOM 2112 C C . ALA A 1 269 ? -7.478 9.193 -13.489 1.00 54.41 269 ALA A C 1
ATOM 2114 O O . ALA A 1 269 ? -7.948 9.520 -12.406 1.00 54.41 269 ALA A O 1
ATOM 2115 N N . THR A 1 270 ? -6.584 9.963 -14.122 1.00 58.91 270 THR A N 1
ATOM 2116 C CA . THR A 1 270 ? -6.211 11.305 -13.645 1.00 58.91 270 THR A CA 1
ATOM 2117 C C . THR A 1 270 ? -7.398 12.258 -13.665 1.00 58.91 270 THR A C 1
ATOM 2119 O O . THR A 1 270 ? -7.645 12.939 -12.673 1.00 58.91 270 THR A O 1
ATOM 2122 N N . SER A 1 271 ? -8.172 12.277 -14.751 1.00 60.66 271 SER A N 1
ATOM 2123 C CA . SER A 1 271 ? -9.376 13.110 -14.839 1.00 60.66 271 SER A CA 1
ATOM 2124 C C . SER A 1 271 ? -10.474 12.633 -13.888 1.00 60.66 271 SER A C 1
ATOM 2126 O O . SER A 1 271 ? -11.176 13.462 -13.319 1.00 60.66 271 SER A O 1
ATOM 2128 N N . HIS A 1 272 ? -10.606 11.322 -13.656 1.00 57.44 272 HIS A N 1
ATOM 2129 C CA . HIS A 1 272 ? -11.572 10.774 -12.698 1.00 57.44 272 HIS A CA 1
ATOM 2130 C C . HIS A 1 272 ? -11.169 11.023 -11.241 1.00 57.44 272 HIS A C 1
ATOM 2132 O O . HIS A 1 272 ? -12.022 11.397 -10.435 1.00 57.44 272 HIS A O 1
ATOM 2138 N N . ALA A 1 273 ? -9.881 10.853 -10.922 1.00 59.94 273 ALA A N 1
ATOM 2139 C CA . ALA A 1 273 ? -9.321 11.184 -9.622 1.00 59.94 273 ALA A CA 1
ATOM 2140 C C . ALA A 1 273 ? -9.572 12.667 -9.363 1.00 59.94 273 ALA A C 1
ATOM 2142 O O . ALA A 1 273 ? -10.417 12.984 -8.547 1.00 59.94 273 ALA A O 1
ATOM 2143 N N . TRP A 1 274 ? -9.005 13.591 -10.140 1.00 66.56 274 TRP A N 1
ATOM 2144 C CA . TRP A 1 274 ? -9.182 15.027 -9.877 1.00 66.56 274 TRP A CA 1
ATOM 2145 C C . TRP A 1 274 ? -10.621 15.542 -10.075 1.00 66.56 274 TRP A C 1
ATOM 2147 O O . TRP A 1 274 ? -11.019 16.507 -9.427 1.00 66.56 274 TRP A O 1
ATOM 2157 N N . GLY A 1 275 ? -11.432 14.907 -10.925 1.00 62.66 275 GLY A N 1
ATOM 2158 C CA . GLY A 1 275 ? -12.825 15.297 -11.168 1.00 62.66 275 GLY A CA 1
ATOM 2159 C C . GLY A 1 275 ? -13.750 15.053 -9.973 1.00 62.66 275 GLY A C 1
ATOM 2160 O O . GLY A 1 275 ? -14.622 15.873 -9.705 1.00 62.66 275 GLY A O 1
ATOM 2161 N N . LYS A 1 276 ? -13.528 13.974 -9.208 1.00 57.09 276 LYS A N 1
ATOM 2162 C CA . LYS A 1 276 ? -14.232 13.734 -7.933 1.00 57.09 276 LYS A CA 1
ATOM 2163 C C . LYS A 1 276 ? -13.711 14.593 -6.779 1.00 57.09 276 LYS A C 1
ATOM 2165 O O . LYS A 1 276 ? -14.356 14.652 -5.748 1.00 57.09 276 LYS A O 1
ATOM 2170 N N . TRP A 1 277 ? -12.545 15.218 -6.935 1.00 57.78 277 TRP A N 1
ATOM 2171 C CA . TRP A 1 277 ? -11.901 16.017 -5.887 1.00 57.78 277 TRP A CA 1
ATOM 2172 C C . TRP A 1 277 ? -12.388 17.462 -5.837 1.00 57.78 277 TRP A C 1
ATOM 2174 O O . TRP A 1 277 ? -12.225 18.132 -4.823 1.00 57.78 277 TRP A O 1
ATOM 2184 N N . MET A 1 278 ? -12.921 17.963 -6.952 1.00 50.59 278 MET A N 1
ATOM 2185 C CA . MET A 1 278 ? -13.342 19.358 -7.100 1.00 50.59 278 MET A CA 1
ATOM 2186 C C . MET A 1 278 ? -14.835 19.588 -6.802 1.00 50.59 278 MET A C 1
ATOM 2188 O O . MET A 1 278 ? -15.323 20.702 -7.002 1.00 50.59 278 MET A O 1
ATOM 2192 N N . HIS A 1 279 ? -15.550 18.564 -6.332 1.00 50.38 279 HIS A N 1
ATOM 2193 C CA . HIS A 1 279 ? -16.974 18.601 -5.989 1.00 50.38 279 HIS A CA 1
ATOM 2194 C C . HIS A 1 279 ? -17.197 18.046 -4.588 1.00 50.38 279 HIS A C 1
ATOM 2196 O O . HIS A 1 279 ? -18.050 18.629 -3.884 1.00 50.38 279 HIS A O 1
#